Protein 9IVL (pdb70)

InterPro domains:
  IPR000871 Beta-lactamase, class-A [PR00118] (36-60)
  IPR000871 Beta-lactamase, class-A [PR00118] (67-84)
  IPR000871 Beta-lactamase, class-A [PR00118] (109-134)
  IPR000871 Beta-lactamase, class-A [PR00118] (146-170)
  IPR000871 Beta-lactamase, class-A [PR00118] (172-197)
  IPR000871 Beta-lactamase, class-A [PR00118] (208-223)
  IPR000871 Beta-lactamase, class-A [PR00118] (225-240)
  IPR000871 Beta-lactamase, class-A [PTHR35333] (29-293)
  IPR012338 Beta-lactamase/transpeptidase-like [G3DSA:3.40.710.10] (27-294)
  IPR012338 Beta-lactamase/transpeptidase-like [SSF56601] (35-290)
  IPR045155 Beta-lactamase class A, catalytic domain [PF13354] (33-292)
  IPR058198 Beta-lactamase SME-1 [NF012142] (1-294)
  IPR058220 Carbapenem-hydrolyzing beta-lactamase KPC-2/ Beta-lactamase SME-1-like [NF000538] (40-293)

Organism: Serratia marcescens (NCBI:txid615)

Foldseek 3Di:
DDALVVVLVVLCVVQQWDKWKWKAFVQVRFIDTDQQFPKFACFLQLLLLVLLVLLLCVVVVNFPQFDFDADLPDPFDPQQVPCVVCNVPGGGLNVLSLCCFQRVHQRSQQSCCVPPQVHQVSSVVVLVVLPQPFAGADHGHPVRLQRAPPDSHNIGGQNSVQVVCCCRAPDNSNPPCSNVVSLVSQQNRHPQCLAQVVLDPPPKGKGKGKRFSLFQLWIWMWMWIGDPPGGIMIMTMIIGHHGGNRHHDRNSRNSSSNSRVVNRD

Structure (mmCIF, N/CA/C/O backbone):
data_9IVL
#
_entry.id   9IVL
#
_cell.length_a   44.605
_cell.length_b   51.728
_cell.length_c   88.226
_cell.angle_alpha   90
_cell.angle_beta   90
_cell.angle_gamma   90
#
_symmetry.space_group_name_H-M   'P 21 21 21'
#
loop_
_entity.id
_entity.type
_entity.pdbx_description
1 polymer beta-lactamase
2 non-polymer GLYCEROL
3 non-polymer '(4R,5S)-3-(6,7-dihydro-5H-pyrazolo[1,2-a][1,2,4]triazol-4-ium-6-ylsulfanyl)-5-[(1S,2R)-1-formyl-2-hydroxypropyl]-4-meth yl-4,5-dihydro-1H-pyrrole-2-carboxylate'
4 non-polymer 'CHLORIDE ION'
5 water water
#
loop_
_atom_site.group_PDB
_atom_site.id
_atom_site.type_symbol
_atom_site.label_atom_id
_atom_site.label_alt_id
_atom_site.label_comp_id
_atom_site.label_asym_id
_at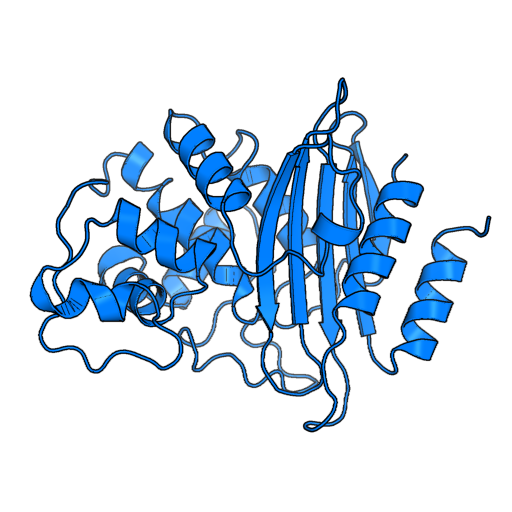om_site.label_entity_id
_atom_site.label_seq_id
_atom_site.pdbx_PDB_ins_code
_atom_site.Cartn_x
_atom_site.Cartn_y
_atom_site.Cartn_z
_atom_site.occupancy
_atom_site.B_iso_or_equiv
_atom_site.auth_seq_id
_atom_site.auth_comp_id
_atom_site.auth_asym_id
_atom_site.auth_atom_id
_atom_site.pdbx_PDB_model_num
ATOM 1 N N . SER A 1 5 ? 23.128 30.197 14.56 1 37.469 3 SER A N 1
ATOM 2 C CA . SER A 1 5 ? 23.848 28.899 14.673 1 35.435 3 SER A CA 1
ATOM 3 C C . SER A 1 5 ? 24.323 28.397 13.309 1 31.004 3 SER A C 1
ATOM 4 O O . SER A 1 5 ? 23.893 28.854 12.244 1 30.88 3 SER A O 1
ATOM 7 N N . ASP A 1 6 ? 25.229 27.424 13.3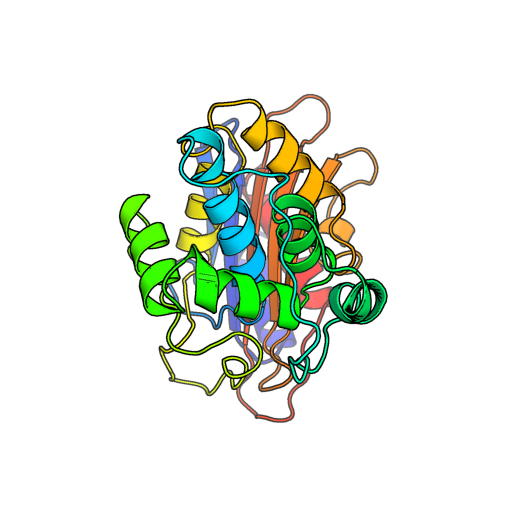75 1 25.628 4 ASP A N 1
ATOM 8 C CA . ASP A 1 6 ? 26.025 27.06 12.22 1 18.751 4 ASP A CA 1
ATOM 9 C C . ASP A 1 6 ? 25.182 26.363 11.161 1 16.539 4 ASP A C 1
ATOM 10 O O . ASP A 1 6 ? 24.175 25.721 11.445 1 17.826 4 ASP A O 1
ATOM 15 N N . ALA A 1 7 ? 25.65 26.448 9.921 1 14.146 5 ALA A N 1
ATOM 16 C CA . ALA A 1 7 ? 25.015 25.684 8.867 1 12.931 5 ALA A CA 1
ATOM 17 C C . ALA A 1 7 ? 25.045 24.205 9.248 1 11.38 5 ALA A C 1
ATOM 18 O O . ALA A 1 7 ? 25.991 23.726 9.891 1 12.183 5 ALA A O 1
ATOM 20 N N . ALA A 1 8 ? 24.048 23.468 8.732 1 9.477 6 ALA A N 1
ATOM 21 C CA . ALA A 1 8 ? 24.006 22.038 8.963 1 8.052 6 ALA A CA 1
ATOM 22 C C . ALA A 1 8 ? 25.295 21.362 8.488 1 7.745 6 ALA A C 1
ATOM 23 O O . ALA A 1 8 ? 25.743 20.39 9.126 1 8.387 6 ALA A O 1
ATOM 25 N N . ALA A 1 9 ? 25.878 21.828 7.359 1 7.813 7 ALA A N 1
ATOM 26 C CA . ALA A 1 9 ? 27.07 21.155 6.862 1 8.348 7 ALA A CA 1
ATOM 27 C C . ALA A 1 9 ? 28.166 21.165 7.931 1 8.478 7 ALA A C 1
ATOM 28 O O . ALA A 1 9 ? 28.894 20.18 8.082 1 9.731 7 ALA A O 1
ATOM 30 N N . LYS A 1 10 ? 28.302 22.289 8.654 1 8.674 8 LYS A N 1
ATOM 31 C CA . LYS A 1 10 ? 29.329 22.296 9.682 1 9.983 8 LYS A CA 1
ATOM 32 C C . LYS A 1 10 ? 28.938 21.446 10.894 1 9.13 8 LYS A C 1
ATOM 33 O O . LYS A 1 10 ? 29.776 20.709 11.431 1 11.079 8 LYS A O 1
ATOM 39 N N . GLN A 1 11 ? 27.671 21.55 11.334 1 8.23 9 GLN A N 1
ATOM 40 C CA . GLN A 1 11 ? 27.293 20.834 12.552 1 7.742 9 GLN A CA 1
ATOM 41 C C . GLN A 1 11 ? 27.356 19.314 12.334 1 7.02 9 GLN A C 1
ATOM 42 O O . GLN A 1 11 ? 27.8 18.579 13.211 1 8.076 9 GLN A O 1
ATOM 48 N N . ILE A 1 12 ? 26.941 18.837 11.135 1 6.8 10 ILE A N 1
ATOM 49 C CA . ILE A 1 12 ? 26.91 17.397 10.908 1 6.837 10 ILE A CA 1
ATOM 50 C C . ILE A 1 12 ? 28.332 16.838 10.812 1 7.164 10 ILE A C 1
ATOM 51 O O . ILE A 1 12 ? 28.606 15.742 11.292 1 7.565 10 ILE A O 1
ATOM 56 N N . LYS A 1 13 ? 29.249 17.638 10.257 1 8.517 11 LYS A N 1
ATOM 57 C CA . LYS A 1 13 ? 30.62 17.181 10.112 1 9.458 11 LYS A CA 1
ATOM 58 C C . LYS A 1 13 ? 31.271 17.071 11.48 1 9.361 11 LYS A C 1
ATOM 59 O O . LYS A 1 13 ? 31.929 16.07 11.777 1 9.271 11 LYS A O 1
ATOM 65 N N . LYS A 1 14 ? 31.099 18.099 12.32 1 9.114 12 LYS A N 1
ATOM 66 C CA . LYS A 1 14 ? 31.662 18.024 13.673 1 9.254 12 LYS A CA 1
ATOM 67 C C . LYS A 1 14 ? 31.055 16.881 14.484 1 8.087 12 LYS A C 1
ATOM 68 O O . LYS A 1 14 ? 31.741 16.215 15.263 1 8.226 12 LYS A O 1
ATOM 74 N N . LEU A 1 15 ? 29.761 16.63 14.296 1 7.388 13 LEU A N 1
ATOM 75 C CA . LEU A 1 15 ? 29.104 15.555 15.019 1 6.999 13 LEU A CA 1
ATOM 76 C C . LEU A 1 15 ? 29.738 14.232 14.613 1 6.92 13 LEU A C 1
ATOM 77 O O . LEU A 1 15 ? 29.982 13.351 15.42 1 6.663 13 LEU A O 1
ATOM 82 N N . GLU A 1 16 ? 29.94 14.082 13.307 1 6.798 14 GLU A N 1
ATOM 83 C CA . GLU A 1 16 ? 30.484 12.831 12.799 1 7.377 14 GLU A CA 1
ATOM 84 C C . GLU A 1 16 ? 31.906 12.595 13.308 1 7.861 14 GLU A C 1
ATOM 85 O O . GLU A 1 16 ? 32.261 11.464 13.662 1 8.257 14 GLU A O 1
ATOM 91 N N . GLU A 1 17 ? 32.702 13.679 13.424 1 8.729 15 GLU A N 1
ATOM 92 C CA . GLU A 1 17 ? 34.044 13.592 14.005 1 9.136 15 GLU A CA 1
ATOM 93 C C . GLU A 1 17 ? 33.979 13.124 15.458 1 8.557 15 GLU A C 1
ATOM 94 O O . GLU A 1 17 ? 34.76 12.259 15.857 1 9.901 15 GLU A O 1
ATOM 100 N N . ASP A 1 18 ? 33.071 13.718 16.236 1 7.843 16 ASP A N 1
ATOM 101 C CA . ASP A 1 18 ? 32.866 13.332 17.627 1 8.628 16 ASP A CA 1
ATOM 102 C C . ASP A 1 18 ? 32.476 11.853 17.731 1 8.398 16 ASP A C 1
ATOM 103 O O . ASP A 1 18 ? 32.906 11.13 18.647 1 8.722 16 ASP A O 1
ATOM 108 N N . PHE A 1 19 ? 31.566 11.416 16.855 1 8.963 17 PHE A N 1
ATOM 109 C CA . PHE A 1 19 ? 30.992 10.088 16.934 1 8.831 17 PHE A CA 1
ATOM 110 C C . PHE A 1 19 ? 32.045 9.031 16.567 1 8.958 17 PHE A C 1
ATOM 111 O O . PHE A 1 19 ? 31.917 7.894 16.976 1 9.546 17 PHE A O 1
ATOM 119 N N . ASP A 1 20 ? 33.083 9.388 15.795 1 8.926 18 ASP A N 1
ATOM 120 C CA . ASP A 1 20 ? 34.105 8.414 15.41 1 8.914 18 ASP A CA 1
ATOM 121 C C . ASP A 1 20 ? 33.482 7.277 14.583 1 8.083 18 ASP A C 1
ATOM 122 O O . ASP A 1 20 ? 33.498 6.097 14.939 1 8.828 18 ASP A O 1
ATOM 127 N N . GLY A 1 21 ? 32.846 7.677 13.495 1 7 19 GLY A N 1
ATOM 128 C CA . GLY A 1 21 ? 32.119 6.758 12.638 1 6.118 19 GLY A CA 1
ATOM 129 C C . GLY A 1 21 ? 31.551 7.53 11.469 1 5.962 19 GLY A C 1
ATOM 130 O O . GLY A 1 21 ? 32.068 8.598 11.114 1 7.012 19 GLY A O 1
ATOM 131 N N . ARG A 1 22 ? 30.481 6.985 10.908 1 5.151 20 ARG A N 1
ATOM 132 C CA . ARG A 1 22 ? 29.772 7.659 9.834 1 5.286 20 ARG A CA 1
ATOM 133 C C . ARG A 1 22 ? 28.313 7.867 10.199 1 5.031 20 ARG A C 1
ATOM 134 O O . ARG A 1 22 ? 27.703 6.987 10.799 1 4.992 20 ARG A O 1
ATOM 142 N N . ILE A 1 23 ? 27.779 9.026 9.817 1 5.069 21 ILE A N 1
ATOM 143 C CA . ILE A 1 23 ? 26.382 9.368 10.022 1 5.012 21 ILE A CA 1
ATOM 144 C C . ILE A 1 23 ? 25.771 9.637 8.639 1 4.701 21 ILE A C 1
ATOM 145 O O . ILE A 1 23 ? 26.313 10.422 7.848 1 5.024 21 ILE A O 1
ATOM 150 N N . GLY A 1 24 ? 24.646 8.978 8.35 1 4.562 22 GLY A N 1
ATOM 151 C CA . GLY A 1 24 ? 23.932 9.221 7.1 1 4.514 22 GLY A CA 1
ATOM 152 C C . GLY A 1 24 ? 22.554 9.765 7.412 1 4.398 22 GLY A C 1
ATOM 153 O O . GLY A 1 24 ? 21.873 9.27 8.309 1 4.795 22 GLY A O 1
ATOM 154 N N . VAL A 1 25 ? 22.167 10.804 6.675 1 4.504 23 VAL A N 1
ATOM 155 C CA . VAL A 1 25 ? 20.959 11.56 6.988 1 4.6 23 VAL A CA 1
ATOM 156 C C . VAL A 1 25 ? 20.196 11.834 5.697 1 4.663 23 VAL A C 1
ATOM 157 O O . VAL A 1 25 ? 20.808 12.267 4.712 1 4.856 23 VAL A O 1
ATOM 161 N N . PHE A 1 26 ? 18.87 11.675 5.747 1 4.432 24 PHE A N 1
ATOM 162 C CA . PHE A 1 26 ? 18.042 12.321 4.751 1 4.556 24 PHE A CA 1
ATOM 163 C C . PHE A 1 26 ? 16.749 12.764 5.408 1 4.645 24 PHE A C 1
ATOM 164 O O . PHE A 1 26 ? 16.161 12.022 6.198 1 5.215 24 PHE A O 1
ATOM 172 N N . ALA A 1 27 ? 16.332 14.008 5.175 1 4.435 25 ALA A N 1
ATOM 173 C CA . ALA A 1 27 ? 15.081 14.493 5.737 1 4.535 25 ALA A CA 1
ATOM 174 C C . ALA A 1 27 ? 14.327 15.25 4.652 1 4.614 25 ALA A C 1
ATOM 175 O O . ALA A 1 27 ? 14.964 15.894 3.8 1 5.117 25 ALA A O 1
ATOM 177 N N . ILE A 1 28 ? 13.001 15.215 4.756 1 4.432 26 ILE A N 1
ATOM 178 C CA . ILE A 1 28 ? 12.132 15.835 3.758 1 4.438 26 ILE A CA 1
ATOM 179 C C . ILE A 1 28 ? 11.085 16.653 4.488 1 4.467 26 ILE A C 1
ATOM 180 O O . ILE A 1 28 ? 10.46 16.175 5.435 1 4.441 26 ILE A O 1
ATOM 185 N N . ASP A 1 29 ? 10.964 17.952 4.131 1 4.783 27 ASP A N 1
ATOM 186 C CA . ASP A 1 29 ? 9.78 18.683 4.54 1 4.892 27 ASP A CA 1
ATOM 187 C C . ASP A 1 29 ? 8.724 18.445 3.458 1 5.082 27 ASP A C 1
ATOM 188 O O . ASP A 1 29 ? 8.866 19.01 2.365 1 4.944 27 ASP A O 1
ATOM 193 N N . THR A 1 30 ? 7.722 17.622 3.749 1 4.67 28 THR A N 1
ATOM 194 C CA . THR A 1 30 ? 6.76 17.301 2.689 1 4.806 28 THR A CA 1
ATOM 195 C C . THR A 1 30 ? 5.851 18.453 2.262 1 4.835 28 THR A C 1
ATOM 196 O O . THR A 1 30 ? 5.152 18.371 1.242 1 5.395 28 THR A O 1
ATOM 200 N N . GLY A 1 31 ? 5.893 19.558 2.992 1 4.929 29 GLY A N 1
ATOM 201 C CA . GLY A 1 31 ? 5.07 20.718 2.657 1 5.131 29 GLY A CA 1
ATOM 202 C C . GLY A 1 31 ? 5.72 21.572 1.568 1 5.11 29 GLY A C 1
ATOM 203 O O . GLY A 1 31 ? 5.048 22.278 0.821 1 5.537 29 GLY A O 1
ATOM 204 N N . SER A 1 32 ? 7.039 21.48 1.448 1 5.886 30 SER A N 1
ATOM 205 C CA . SER A 1 32 ? 7.774 22.247 0.44 1 6.407 30 SER A CA 1
ATOM 206 C C . SER A 1 32 ? 8.458 21.37 -0.59 1 6.429 30 SER A C 1
ATOM 207 O O . SER A 1 32 ? 8.756 21.82 -1.699 1 7.303 30 SER A O 1
ATOM 210 N N . GLY A 1 33 ? 8.762 20.126 -0.215 1 6.032 31 GLY A N 1
ATOM 211 C CA . GLY A 1 33 ? 9.69 19.301 -0.97 1 5.724 31 GLY A CA 1
ATOM 212 C C . GLY A 1 33 ? 11.165 19.59 -0.669 1 5.644 31 GLY A C 1
ATOM 213 O O . GLY A 1 33 ? 12.045 19.04 -1.337 1 6.267 31 GLY A O 1
ATOM 214 N N . ASN A 1 34 ? 11.472 20.478 0.276 1 5.837 32 ASN A N 1
ATOM 215 C CA . ASN A 1 34 ? 12.869 20.702 0.608 1 5.689 32 ASN A CA 1
ATOM 216 C C . ASN A 1 34 ? 13.451 19.43 1.23 1 5.464 32 ASN A C 1
ATOM 217 O O . ASN A 1 34 ? 12.75 18.747 2.003 1 5.284 32 ASN A O 1
ATOM 222 N N . THR A 1 35 ? 14.719 19.185 0.941 1 5.232 33 THR A N 1
ATOM 223 C CA . THR A 1 35 ? 15.385 17.982 1.474 1 4.99 33 THR A CA 1
ATOM 224 C C . THR A 1 35 ? 16.756 18.349 2.03 1 5.085 33 THR A C 1
ATOM 225 O O . THR A 1 35 ? 17.41 19.267 1.532 1 5.319 33 THR A O 1
ATOM 229 N N . PHE A 1 36 ? 17.211 17.595 3.05 1 4.787 34 PHE A N 1
ATOM 230 C CA . PHE A 1 36 ? 18.566 17.731 3.563 1 4.698 34 PHE A CA 1
ATOM 231 C C . PHE A 1 36 ? 19.187 16.341 3.586 1 5.038 34 PHE A C 1
ATOM 232 O O . PHE A 1 36 ? 18.562 15.387 4.075 1 4.959 34 PHE A O 1
ATOM 240 N N . GLY A 1 37 ? 20.423 16.257 3.11 1 4.943 35 GLY A N 1
ATOM 241 C CA . GLY A 1 37 ? 21.078 14.958 3.122 1 5.511 35 GLY A CA 1
ATOM 242 C C . GLY A 1 37 ? 22.546 15.116 3.479 1 5.277 35 GLY A C 1
ATOM 243 O O . GLY A 1 37 ? 23.192 16.127 3.204 1 6.054 35 GLY A O 1
ATOM 244 N N . TYR A 1 38 ? 23.084 14.06 4.081 1 4.908 36 TYR A N 1
ATOM 245 C CA . TYR A 1 38 ? 24.507 13.952 4.306 1 4.798 36 TYR A CA 1
ATOM 246 C C . TYR A 1 38 ? 24.802 12.456 4.214 1 4.899 36 TYR A C 1
ATOM 247 O O . TYR A 1 38 ? 24.121 11.679 4.897 1 4.856 36 TYR A O 1
ATOM 256 N N . ARG A 1 39 ? 25.744 12.055 3.332 1 4.798 37 ARG A N 1
ATOM 257 C CA . ARG A 1 39 ? 25.932 10.619 3.038 1 4.762 37 ARG A CA 1
ATOM 258 C C . ARG A 1 39 ? 24.591 9.995 2.674 1 4.851 37 ARG A C 1
ATOM 259 O O . ARG A 1 39 ? 24.343 8.811 2.949 1 5.032 37 ARG A O 1
ATOM 267 N N . SER A 1 40 ? 23.716 10.742 1.986 1 4.916 38 SER A N 1
ATOM 268 C CA . SER A 1 40 ? 22.342 10.299 1.827 1 4.765 38 SER A CA 1
ATOM 269 C C . SER A 1 40 ? 22.184 9.152 0.832 1 4.696 38 SER A C 1
ATOM 270 O O . SER A 1 40 ? 21.188 8.44 0.927 1 4.695 38 SER A O 1
ATOM 273 N N . ASP A 1 41 ? 23.2 8.944 -0.013 1 4.879 39 ASP A N 1
ATOM 274 C CA . ASP A 1 41 ? 23.164 7.839 -0.972 1 4.85 39 ASP A CA 1
ATOM 275 C C . ASP A 1 41 ? 24.141 6.744 -0.578 1 4.755 39 ASP A C 1
ATOM 276 O O . ASP A 1 41 ? 24.353 5.817 -1.367 1 4.967 39 ASP A O 1
ATOM 281 N N . GLU A 1 42 ? 24.75 6.85 0.589 1 4.764 40 GLU A N 1
ATOM 282 C CA . GLU A 1 42 ? 25.697 5.844 1.047 1 5.106 40 GLU A CA 1
ATOM 283 C C . GLU A 1 42 ? 24.97 4.685 1.727 1 5.005 40 GLU A C 1
ATOM 284 O O . GLU A 1 42 ? 23.978 4.862 2.417 1 4.995 40 GLU A O 1
ATOM 290 N N . ARG A 1 43 ? 25.452 3.469 1.433 1 5.152 41 ARG A N 1
ATOM 291 C CA . ARG A 1 43 ? 24.853 2.319 2.101 1 5.458 41 ARG A CA 1
ATOM 292 C C . ARG A 1 43 ? 25.151 2.31 3.6 1 5.005 41 ARG A C 1
ATOM 293 O O . ARG A 1 43 ? 26.281 2.527 4.018 1 4.982 41 ARG A O 1
ATOM 301 N N . PHE A 1 44 ? 24.106 1.999 4.359 1 4.932 42 PHE A N 1
ATOM 302 C CA . PHE A 1 44 ? 24.241 1.749 5.798 1 4.724 42 PHE A CA 1
ATOM 303 C C . PHE A 1 44 ? 23.444 0.5 6.118 1 4.726 42 PHE A C 1
ATOM 304 O O . PHE A 1 44 ? 22.421 0.223 5.507 1 4.959 42 PHE A O 1
ATOM 312 N N . PRO A 1 45 ? 23.881 -0.285 7.125 1 4.653 43 PRO A N 1
ATOM 313 C CA . PRO A 1 45 ? 23.118 -1.457 7.562 1 4.664 43 PRO A CA 1
ATOM 314 C C . PRO A 1 45 ? 21.741 -1.067 8.063 1 4.699 43 PRO A C 1
ATOM 315 O O . PRO A 1 45 ? 21.595 -0.125 8.855 1 4.969 43 PRO A O 1
ATOM 319 N N . LEU A 1 46 ? 20.735 -1.825 7.648 1 4.655 44 LEU A N 1
ATOM 320 C CA . LEU A 1 46 ? 19.353 -1.651 8.057 1 4.808 44 LEU A CA 1
ATOM 321 C C . LEU A 1 46 ? 19.177 -2.006 9.529 1 4.762 44 LEU A C 1
ATOM 322 O O . LEU A 1 46 ? 18.325 -1.446 10.215 1 4.645 44 LEU A O 1
ATOM 327 N N . CYS A 1 47 ? 19.86 -3.071 9.981 1 4.823 45 CYS A N 1
ATOM 328 C CA . CYS A 1 47 ? 19.556 -3.704 11.274 1 5.217 45 CYS A CA 1
ATOM 329 C C . CYS A 1 47 ? 18.066 -4.009 11.32 1 5.417 45 CYS A C 1
ATOM 330 O O . CYS A 1 47 ? 17.453 -4.308 10.291 1 5.57 45 CYS A O 1
ATOM 333 N N . SER A 1 48 ? 17.423 -3.828 12.478 1 4.959 46 SER A N 1
ATOM 334 C CA . SER A 1 48 ? 16.017 -4.179 12.574 1 5.19 46 SER A CA 1
ATOM 335 C C . SER A 1 48 ? 15.078 -3.199 11.881 1 5.049 46 SER A C 1
ATOM 336 O O . SER A 1 48 ? 13.873 -3.385 11.895 1 5.333 46 SER A O 1
ATOM 339 N N . SER A 1 49 ? 15.603 -2.088 11.339 1 4.961 47 SER A N 1
ATOM 340 C CA . SER A 1 49 ? 14.699 -1.043 10.863 1 4.813 47 SER A CA 1
ATOM 341 C C . SER A 1 49 ? 13.865 -1.493 9.658 1 4.664 47 SER A C 1
ATOM 342 O O . SER A 1 49 ? 12.782 -0.948 9.44 1 4.569 47 SER A O 1
ATOM 345 N N . PHE A 1 50 ? 14.297 -2.555 8.947 1 4.68 48 PHE A N 1
ATOM 346 C CA . PHE A 1 50 ? 13.477 -3.055 7.846 1 4.737 48 PHE A CA 1
ATOM 347 C C . PHE A 1 50 ? 12.12 -3.563 8.318 1 4.691 48 PHE A C 1
ATOM 348 O O . PHE A 1 50 ? 11.198 -3.633 7.518 1 4.807 48 PHE A O 1
ATOM 356 N N . LYS A 1 51 ? 11.956 -3.834 9.616 1 4.71 49 LYS A N 1
ATOM 357 C CA . LYS A 1 51 ? 10.716 -4.429 10.072 1 4.802 49 LYS A CA 1
ATOM 358 C C . LYS A 1 51 ? 9.569 -3.459 9.89 1 4.897 49 LYS A C 1
ATOM 359 O O . LYS A 1 51 ? 8.423 -3.862 9.74 1 4.984 49 LYS A O 1
ATOM 365 N N . GLY A 1 52 ? 9.855 -2.153 9.943 1 4.917 50 GLY A N 1
ATOM 366 C CA . GLY A 1 52 ? 8.769 -1.216 9.725 1 4.886 50 GLY A CA 1
ATOM 367 C C . GLY A 1 52 ? 8.251 -1.29 8.281 1 4.774 50 GLY A C 1
ATOM 368 O O . GLY A 1 52 ? 7.064 -1.039 8.045 1 5.166 50 GLY A O 1
ATOM 369 N N . PHE A 1 53 ? 9.114 -1.682 7.329 1 4.688 51 PHE A N 1
ATOM 370 C CA . PHE A 1 53 ? 8.665 -1.862 5.946 1 4.573 51 PHE A CA 1
ATOM 371 C C . PHE A 1 53 ? 7.994 -3.213 5.735 1 4.566 51 PHE A C 1
ATOM 372 O O . PHE A 1 53 ? 7.017 -3.301 5.006 1 4.786 51 PHE A O 1
ATOM 380 N N . LEU A 1 54 ? 8.443 -4.238 6.504 1 4.639 52 LEU A N 1
ATOM 381 C CA . LEU A 1 54 ? 7.742 -5.516 6.47 1 4.571 52 LEU A CA 1
ATOM 382 C C . LEU A 1 54 ? 6.298 -5.348 6.95 1 4.632 52 LEU A C 1
ATOM 383 O O . LEU A 1 54 ? 5.362 -5.888 6.364 1 4.845 52 LEU A O 1
ATOM 388 N N . ALA A 1 55 ? 6.079 -4.551 8.022 1 4.686 53 ALA A N 1
ATOM 389 C CA . ALA A 1 55 ? 4.738 -4.299 8.516 1 4.715 53 ALA A CA 1
ATOM 390 C C . ALA A 1 55 ? 3.867 -3.624 7.457 1 4.659 53 ALA A C 1
ATOM 391 O O . ALA A 1 55 ? 2.709 -3.999 7.277 1 4.55 53 ALA A O 1
ATOM 393 N N . ALA A 1 56 ? 4.452 -2.615 6.771 1 4.803 54 ALA A N 1
ATOM 394 C CA . ALA A 1 56 ? 3.726 -1.928 5.699 1 4.723 54 ALA A CA 1
ATOM 395 C C . ALA A 1 56 ? 3.397 -2.905 4.56 1 4.703 54 ALA A C 1
ATOM 396 O O . ALA A 1 56 ? 2.303 -2.82 3.999 1 4.88 54 ALA A O 1
ATOM 398 N N . ALA A 1 57 ? 4.31 -3.842 4.25 1 4.662 55 ALA A N 1
ATOM 399 C CA . ALA A 1 57 ? 4.048 -4.786 3.166 1 4.596 55 ALA A CA 1
ATOM 400 C C . ALA A 1 57 ? 2.858 -5.692 3.508 1 4.579 55 ALA A C 1
ATOM 401 O O . ALA A 1 57 ? 2.017 -6.01 2.668 1 4.73 55 ALA A O 1
ATOM 403 N N . VAL A 1 58 ? 2.793 -6.115 4.782 1 4.554 56 VAL A N 1
ATOM 404 C CA . VAL A 1 58 ? 1.635 -6.887 5.218 1 4.445 56 VAL A CA 1
ATOM 405 C C . VAL A 1 58 ? 0.349 -6.097 4.977 1 4.459 56 VAL A C 1
ATOM 406 O O . VAL A 1 58 ? -0.647 -6.612 4.489 1 4.677 56 VAL A O 1
ATOM 410 N N . LEU A 1 59 ? 0.368 -4.789 5.295 1 4.662 57 LEU A N 1
ATOM 411 C CA . LEU A 1 59 ? -0.829 -3.975 5.114 1 4.864 57 LEU A CA 1
ATOM 412 C C . LEU A 1 59 ? -1.172 -3.74 3.643 1 4.989 57 LEU A C 1
ATOM 413 O O . LEU A 1 59 ? -2.354 -3.665 3.318 1 5.502 57 LEU A O 1
ATOM 418 N N . GLU A 1 60 ? -0.145 -3.653 2.79 1 5.116 58 GLU A N 1
ATOM 419 C CA A GLU A 1 60 ? -0.396 -3.575 1.353 0.5 5.194 58 GLU A CA 1
ATOM 420 C CA B GLU A 1 60 ? -0.454 -3.551 1.372 0.5 5.28 58 GLU A CA 1
ATOM 421 C C . GLU A 1 60 ? -1.142 -4.826 0.889 1 5.183 58 GLU A C 1
ATOM 422 O O . GLU A 1 60 ? -2.071 -4.765 0.094 1 5.567 58 GLU A O 1
ATOM 433 N N . ARG A 1 61 ? -0.683 -5.977 1.377 1 5.164 59 ARG A N 1
ATOM 434 C CA . ARG A 1 61 ? -1.353 -7.2 0.99 1 5.25 59 ARG A CA 1
ATOM 435 C C . ARG A 1 61 ? -2.78 -7.236 1.536 1 5.105 59 ARG A C 1
ATOM 436 O O . ARG A 1 61 ? -3.693 -7.673 0.817 1 5.554 59 ARG A O 1
ATOM 444 N N . VAL A 1 62 ? -2.983 -6.766 2.788 1 5.197 60 VAL A N 1
ATOM 445 C CA . VAL A 1 62 ? -4.347 -6.72 3.284 1 5.131 60 VAL A CA 1
ATOM 446 C C . VAL A 1 62 ? -5.225 -5.824 2.405 1 5.16 60 VAL A C 1
ATOM 447 O O . VAL A 1 62 ? -6.356 -6.202 2.069 1 5.061 60 VAL A O 1
ATOM 451 N N . GLN A 1 63 ? -4.752 -4.624 2.042 1 5.39 61 GLN A N 1
ATOM 452 C CA . GLN A 1 63 ? -5.571 -3.744 1.207 1 5.815 61 GLN A CA 1
ATOM 453 C C . GLN A 1 63 ? -5.963 -4.415 -0.118 1 5.89 61 GLN A C 1
ATOM 454 O O . GLN A 1 63 ? -7.066 -4.207 -0.623 1 6.315 61 GLN A O 1
ATOM 460 N N . GLN A 1 64 ? -5.038 -5.192 -0.687 1 5.83 62 GLN A N 1
ATOM 461 C CA . GLN A 1 64 ? -5.268 -5.909 -1.938 1 6.456 62 GLN A CA 1
ATOM 462 C C . GLN A 1 64 ? -6.086 -7.181 -1.773 1 6.06 62 GLN A C 1
ATOM 463 O O . GLN A 1 64 ? -6.266 -7.927 -2.759 1 6.551 62 GLN A O 1
ATOM 469 N N . LYS A 1 65 ? -6.489 -7.493 -0.531 1 5.668 63 LYS A N 1
ATOM 470 C CA . LYS A 1 65 ? -7.277 -8.679 -0.238 1 5.454 63 LYS A CA 1
ATOM 471 C C . LYS A 1 65 ? -6.445 -9.939 -0.474 1 5.476 63 LYS A C 1
ATOM 472 O O . LYS A 1 65 ? -6.977 -11.022 -0.791 1 5.373 63 LYS A O 1
ATOM 478 N N . LYS A 1 66 ? -5.139 -9.803 -0.317 1 5.349 64 LYS A N 1
ATOM 479 C CA . LYS A 1 66 ? -4.204 -10.922 -0.472 1 5.549 64 LYS A CA 1
ATOM 480 C C . LYS A 1 66 ? -3.865 -11.624 0.838 1 5.864 64 LYS A C 1
ATOM 481 O O . LYS A 1 66 ? -3.436 -12.764 0.818 1 6.593 64 LYS A O 1
ATOM 487 N N . LEU A 1 67 ? -4.152 -10.972 1.963 1 5.534 65 LEU A N 1
ATOM 488 C CA . LEU A 1 67 ? -4.026 -11.5 3.303 1 5.554 65 LEU A CA 1
ATOM 489 C C . LEU A 1 67 ? -5.211 -10.945 4.074 1 5.466 65 LEU A C 1
ATOM 490 O O . LEU A 1 67 ? -5.754 -9.881 3.749 1 5.526 65 LEU A O 1
ATOM 495 N N . ASP A 1 68 ? -5.578 -11.653 5.165 1 6.214 66 ASP A N 1
ATOM 496 C CA . ASP A 1 68 ? -6.636 -11.265 6.078 1 6.742 66 ASP A CA 1
ATOM 497 C C . ASP A 1 68 ? -5.964 -10.688 7.323 1 6.589 66 ASP A C 1
ATOM 498 O O . ASP A 1 68 ? -5.189 -11.389 7.963 1 7.466 66 ASP A O 1
ATOM 503 N N . ILE A 1 69 ? -6.258 -9.43 7.694 1 6.332 67 ILE A N 1
ATOM 504 C CA . ILE A 1 69 ? -5.659 -8.835 8.883 1 7.092 67 ILE A CA 1
ATOM 505 C C . ILE A 1 69 ? -5.94 -9.662 10.138 1 6.602 67 ILE A C 1
ATOM 506 O O . ILE A 1 69 ? -5.136 -9.645 11.081 1 6.639 67 ILE A O 1
ATOM 511 N N . ASN A 1 70 ? -7.044 -10.419 10.133 1 6.609 68 ASN A N 1
ATOM 512 C CA . ASN A 1 70 ? -7.432 -11.17 11.322 1 6.891 68 ASN A CA 1
ATOM 513 C C . ASN A 1 70 ? -7.107 -12.661 11.219 1 6.535 68 ASN A C 1
ATOM 514 O O . ASN A 1 70 ? -7.467 -13.39 12.148 1 7.722 68 ASN A O 1
ATOM 519 N N . GLN A 1 71 ? -6.461 -13.117 10.119 1 6.838 69 GLN A N 1
ATOM 520 C CA . GLN A 1 71 ? -6.186 -14.545 10.1 1 6.987 69 GLN A CA 1
ATOM 521 C C . GLN A 1 71 ? -5.277 -14.911 11.275 1 7.207 69 GLN A C 1
ATOM 522 O O . GLN A 1 71 ? -4.323 -14.204 11.594 1 6.826 69 GLN A O 1
ATOM 528 N N . LYS A 1 72 ? -5.563 -16.085 11.863 1 7.465 70 LYS A N 1
ATOM 529 C CA . LYS A 1 72 ? -4.795 -16.531 13.007 1 7.962 70 LYS A CA 1
ATOM 530 C C . LYS A 1 72 ? -3.493 -17.176 12.548 1 7.752 70 LYS A C 1
ATOM 531 O O . LYS A 1 72 ? -3.47 -17.975 11.614 1 9.325 70 LYS A O 1
ATOM 537 N N . VAL A 1 73 ? -2.392 -16.791 13.191 1 7.517 71 VAL A N 1
ATOM 538 C CA . VAL A 1 73 ? -1.066 -17.3 12.882 1 7.308 71 VAL A CA 1
ATOM 539 C C . VAL A 1 73 ? -0.569 -18.047 14.112 1 8.189 71 VAL A C 1
ATOM 540 O O . VAL A 1 73 ? -0.299 -17.415 15.14 1 8.321 71 VAL A O 1
ATOM 544 N N . LYS A 1 74 ? -0.457 -19.388 13.978 1 8.496 72 LYS A N 1
ATOM 545 C CA . LYS A 1 74 ? -0.076 -20.233 15.109 1 9.412 72 LYS A CA 1
ATOM 546 C C . LYS A 1 74 ? 1.35 -20.732 14.902 1 8.807 72 LYS A C 1
ATOM 547 O O . LYS A 1 74 ? 1.767 -20.905 13.748 1 10.14 72 LYS A O 1
ATOM 553 N N . TYR A 1 75 ? 2.104 -20.875 16.009 1 8.766 73 TYR A N 1
ATOM 554 C CA . TYR A 1 75 ? 3.532 -21.172 15.936 1 8.285 73 TYR A CA 1
ATOM 555 C C . TYR A 1 75 ? 3.953 -21.918 17.19 1 8.588 73 TYR A C 1
ATOM 556 O O . TYR A 1 75 ? 5.044 -21.715 17.696 1 8.699 73 TYR A O 1
ATOM 565 N N . GLU A 1 76 ? 3.092 -22.842 17.615 1 10.496 74 GLU A N 1
ATOM 566 C CA . GLU A 1 76 ? 3.239 -23.477 18.925 1 12.754 74 GLU A CA 1
ATOM 567 C C . GLU A 1 76 ? 4.523 -24.298 18.98 1 12.9 74 GLU A C 1
ATOM 568 O O . GLU A 1 76 ? 5.024 -24.556 20.065 1 15.261 74 GLU A O 1
ATOM 574 N N . SER A 1 77 ? 5.034 -24.741 17.829 1 11.964 75 SER A N 1
ATOM 575 C CA . SER A 1 77 ? 6.219 -25.591 17.778 1 12.847 75 SER A CA 1
ATOM 576 C C . SER A 1 77 ? 7.504 -24.81 17.479 1 13.061 75 SER A C 1
ATOM 577 O O . SER A 1 77 ? 8.584 -25.415 17.466 1 14.192 75 SER A O 1
ATOM 580 N N . ARG A 1 78 ? 7.429 -23.478 17.334 1 11.734 76 ARG A N 1
ATOM 581 C CA . ARG A 1 78 ? 8.591 -22.732 16.871 1 11.861 76 ARG A CA 1
ATOM 582 C C . ARG A 1 78 ? 9.578 -22.495 18.016 1 11.686 76 ARG A C 1
ATOM 583 O O . ARG A 1 78 ? 9.168 -22.181 19.126 1 14.409 76 ARG A O 1
ATOM 591 N N . ASP A 1 79 ? 10.882 -22.579 17.727 1 11.566 77 ASP A N 1
ATOM 592 C CA . ASP A 1 79 ? 11.887 -22.087 18.658 1 13.048 77 ASP A CA 1
ATOM 593 C C . ASP A 1 79 ? 12.056 -20.59 18.414 1 11.284 77 ASP A C 1
ATOM 594 O O . ASP A 1 79 ? 12.789 -20.173 17.531 1 13.306 77 ASP A O 1
ATOM 599 N N . LEU A 1 80 ? 11.397 -19.781 19.223 1 8.314 78 LEU A N 1
ATOM 600 C CA . LEU A 1 80 ? 11.328 -18.339 18.991 1 7.936 78 LEU A CA 1
ATOM 601 C C . LEU A 1 80 ? 12.7 -17.702 19.114 1 7.307 78 LEU A C 1
ATOM 602 O O . LEU A 1 80 ? 13.427 -17.911 20.096 1 8.354 78 LEU A O 1
ATOM 607 N N . GLU A 1 81 ? 12.919 -16.76 18.198 1 6.795 79 GLU A N 1
ATOM 608 C CA . GLU A 1 81 ? 14.165 -16.028 18.121 1 6.5 79 GLU A CA 1
ATOM 609 C C . GLU A 1 81 ? 14.351 -15.15 19.371 1 6.225 79 GLU A C 1
ATOM 610 O O . GLU A 1 81 ? 13.39 -14.625 19.955 1 6.587 79 GLU A O 1
ATOM 616 N N . TYR A 1 82 ? 15.619 -14.926 19.716 1 5.859 80 TYR A N 1
ATOM 617 C CA . TYR A 1 82 ? 15.983 -13.883 20.673 1 5.928 80 TYR A CA 1
ATOM 618 C C . TYR A 1 82 ? 15.292 -12.582 20.272 1 5.792 80 TYR A C 1
ATOM 619 O O . TYR A 1 82 ? 15.202 -12.248 19.097 1 6.227 80 TYR A O 1
ATOM 628 N N . HIS A 1 83 ? 14.839 -11.831 21.273 1 5.471 81 HIS A N 1
ATOM 629 C CA . HIS A 1 83 ? 14.131 -10.554 21.149 1 5.517 81 HIS A CA 1
ATOM 630 C C . HIS A 1 83 ? 12.819 -10.743 20.4 1 5.68 81 HIS A C 1
ATOM 631 O O . H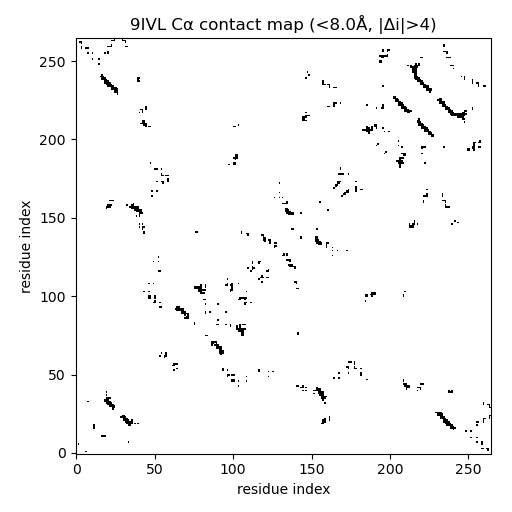IS A 1 83 ? 12.617 -10.224 19.281 1 5.703 81 HIS A O 1
ATOM 638 N N . SER A 1 84 ? 11.915 -11.495 21.01 1 5.789 82 SER A N 1
ATOM 639 C CA . SER A 1 84 ? 10.57 -11.756 20.532 1 6.099 82 SER A CA 1
ATOM 640 C C . SER A 1 84 ? 9.659 -11.466 21.721 1 6.438 82 SER A C 1
ATOM 641 O O . SER A 1 84 ? 8.978 -12.358 22.188 1 6.936 82 SER A O 1
ATOM 644 N N . PRO A 1 85 ? 9.575 -10.207 22.196 1 6.735 83 PRO A N 1
ATOM 645 C CA . PRO A 1 85 ? 8.826 -9.937 23.43 1 7.027 83 PRO A CA 1
ATOM 646 C C . PRO A 1 85 ? 7.324 -10.202 23.346 1 7.094 83 PRO A C 1
ATOM 647 O O . PRO A 1 85 ? 6.716 -10.577 24.35 1 9.584 83 PRO A O 1
ATOM 651 N N . ILE A 1 86 ? 6.726 -10 22.179 1 6.173 84 ILE A N 1
ATOM 652 C CA . ILE A 1 86 ? 5.294 -10.156 22.087 1 6.049 84 ILE A CA 1
ATOM 653 C C . ILE A 1 86 ? 4.941 -11.558 21.624 1 5.94 84 ILE A C 1
ATOM 654 O O . ILE A 1 86 ? 4.074 -12.172 22.246 1 6.234 84 ILE A O 1
ATOM 659 N N . THR A 1 87 ? 5.642 -12.095 20.617 1 5.858 85 THR A N 1
ATOM 660 C CA . THR A 1 87 ? 5.285 -13.437 20.195 1 5.979 85 THR A CA 1
ATOM 661 C C . THR A 1 87 ? 5.528 -14.427 21.334 1 6.039 85 THR A C 1
ATOM 662 O O . THR A 1 87 ? 4.818 -15.454 21.396 1 6.047 85 THR A O 1
ATOM 666 N N . THR A 1 88 ? 6.511 -14.15 22.208 1 6.674 86 THR A N 1
ATOM 667 C CA . THR A 1 88 ? 6.723 -15.035 23.367 1 7.541 86 THR A CA 1
ATOM 668 C C . THR A 1 88 ? 5.448 -15.125 24.217 1 7.543 86 THR A C 1
ATOM 669 O O . THR A 1 88 ? 5.066 -16.2 24.702 1 7.516 86 THR A O 1
ATOM 673 N N . LYS A 1 89 ? 4.801 -13.977 24.434 1 7.727 87 LYS A N 1
ATOM 674 C CA . LYS A 1 89 ? 3.624 -13.913 25.294 1 8.444 87 LYS A CA 1
ATOM 675 C C . LYS A 1 89 ? 2.45 -14.718 24.735 1 8.808 87 LYS A C 1
ATOM 676 O O . LYS A 1 89 ? 1.626 -15.219 25.505 1 9.591 87 LYS A O 1
ATOM 682 N N . TYR A 1 90 ? 2.376 -14.861 23.399 1 8.866 88 TYR A N 1
ATOM 683 C CA . TYR A 1 90 ? 1.217 -15.452 22.746 1 9.291 88 TYR A CA 1
ATOM 684 C C . TY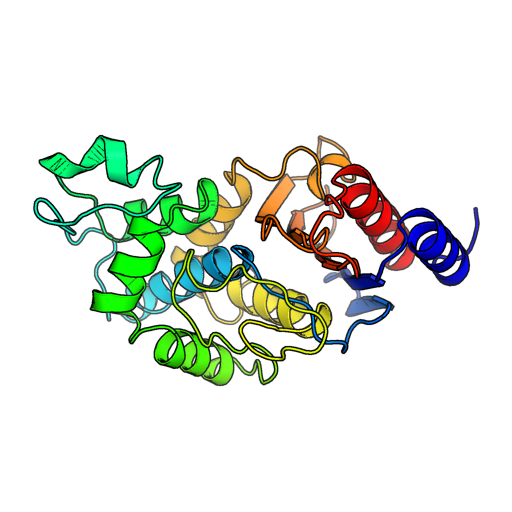R A 1 90 ? 1.512 -16.816 22.154 1 9.503 88 TYR A C 1
ATOM 685 O O . TYR A 1 90 ? 0.716 -17.345 21.384 1 11.047 88 TYR A O 1
ATOM 694 N N . LYS A 1 91 ? 2.635 -17.423 22.533 1 10.098 89 LYS A N 1
ATOM 695 C CA . LYS A 1 91 ? 3.014 -18.659 21.873 1 12.292 89 LYS A CA 1
ATOM 696 C C . LYS A 1 91 ? 1.937 -19.746 21.979 1 14.042 89 LYS A C 1
ATOM 697 O O . LYS A 1 91 ? 1.753 -20.532 21.048 1 15.819 89 LYS A O 1
ATOM 703 N N . GLY A 1 92 ? 1.177 -19.777 23.078 1 14.878 90 GLY A N 1
ATOM 704 C CA . GLY A 1 92 ? 0.161 -20.822 23.152 1 15.04 90 GLY A CA 1
ATOM 705 C C . GLY A 1 92 ? -1.077 -20.594 22.283 1 12.836 90 GLY A C 1
ATOM 706 O O . GLY A 1 92 ? -1.786 -21.548 21.952 1 12.868 90 GLY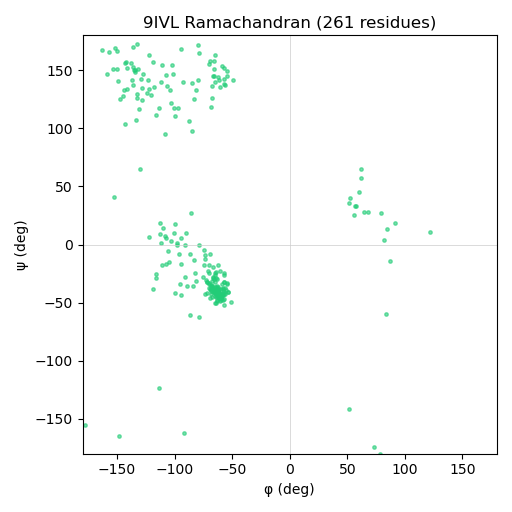 A O 1
ATOM 707 N N . SER A 1 93 ? -1.399 -19.323 22.013 1 13.805 91 SER A N 1
ATOM 708 C CA . SER A 1 93 ? -2.671 -18.978 21.382 1 13.128 91 SER A CA 1
ATOM 709 C C . SER A 1 93 ? -2.517 -18.538 19.935 1 12.138 91 SER A C 1
ATOM 710 O O . SER A 1 93 ? -3.513 -18.464 19.211 1 14.506 91 SER A O 1
ATOM 713 N N . GLY A 1 94 ? -1.297 -18.188 19.545 1 10.532 92 GLY A N 1
ATOM 714 C CA . GLY A 1 94 ? -1.111 -17.547 18.256 1 9.336 92 GLY A CA 1
ATOM 715 C C . GLY A 1 94 ? -1.491 -16.073 18.346 1 8.464 92 GLY A C 1
ATOM 716 O O . GLY A 1 94 ? -1.928 -15.573 19.387 1 8.538 92 GLY A O 1
ATOM 717 N N . MET A 1 95 ? -1.358 -15.388 17.207 1 7.396 93 MET A N 1
ATOM 718 C CA . MET A 1 95 ? -1.72 -13.988 17.087 1 6.71 93 MET A CA 1
ATOM 719 C C . MET A 1 95 ? -2.437 -13.805 15.759 1 6.14 93 MET A C 1
ATOM 720 O O . MET A 1 95 ? -2.138 -14.539 14.791 1 6.617 93 MET A O 1
ATOM 725 N N . THR A 1 96 ? -3.27 -12.758 15.651 1 5.855 94 THR A N 1
ATOM 726 C CA . THR A 1 96 ? -3.683 -12.398 14.291 1 6.228 94 THR A CA 1
ATOM 727 C C . THR A 1 96 ? -2.488 -11.891 13.482 1 5.641 94 THR A C 1
ATOM 728 O O . THR A 1 96 ? -1.521 -11.394 14.034 1 6.268 94 THR A O 1
ATOM 732 N N . LEU A 1 97 ? -2.62 -11.968 12.153 1 5.748 95 LEU A N 1
ATOM 733 C CA . LEU A 1 97 ? -1.579 -11.448 11.286 1 5.329 95 LEU A CA 1
ATOM 734 C C . LEU A 1 97 ? -1.31 -9.963 11.583 1 5.24 95 LEU A C 1
ATOM 735 O O . LEU A 1 97 ? -0.171 -9.543 11.659 1 5.545 95 LEU A O 1
ATOM 740 N N . GLY A 1 98 ? -2.376 -9.165 11.703 1 5.286 96 GLY A N 1
ATOM 741 C CA . GLY A 1 98 ? -2.192 -7.735 11.937 1 5.523 96 GLY A CA 1
ATOM 742 C C . GLY A 1 98 ? -1.438 -7.475 13.246 1 5.252 96 GLY A C 1
ATOM 743 O O . GLY A 1 98 ? -0.54 -6.635 13.308 1 5.472 96 GLY A O 1
ATOM 744 N N . ASP A 1 99 ? -1.82 -8.199 14.316 1 5.227 97 ASP A N 1
ATOM 745 C CA . ASP A 1 99 ? -1.2 -7.972 15.625 1 5.06 97 ASP A CA 1
ATOM 746 C C . ASP A 1 99 ? 0.25 -8.444 15.569 1 4.853 97 ASP A C 1
ATOM 747 O O . ASP A 1 99 ? 1.114 -7.822 16.177 1 4.791 97 ASP A O 1
ATOM 752 N N . MET A 1 100 ? 0.521 -9.549 14.826 1 4.909 98 MET A N 1
ATOM 753 C CA . MET A 1 100 ? 1.888 -9.986 14.699 1 4.928 98 MET A CA 1
ATOM 754 C C . MET A 1 100 ? 2.737 -8.953 13.945 1 4.902 98 MET A C 1
ATOM 755 O O . MET A 1 100 ? 3.862 -8.636 14.339 1 4.945 98 MET A O 1
ATOM 760 N N . ALA A 1 101 ? 2.161 -8.357 12.887 1 4.937 99 ALA A N 1
ATOM 761 C CA . ALA A 1 101 ? 2.925 -7.369 12.124 1 5.002 99 ALA A CA 1
ATOM 762 C C . ALA A 1 101 ? 3.147 -6.102 12.932 1 4.913 99 ALA A C 1
ATOM 763 O O . ALA A 1 101 ? 4.209 -5.532 12.895 1 4.915 99 ALA A O 1
ATOM 765 N N . SER A 1 102 ? 2.129 -5.713 13.688 1 4.951 100 SER A N 1
ATOM 766 C CA . SER A 1 102 ? 2.29 -4.59 14.608 1 5.1 100 SER A CA 1
ATOM 767 C C . SER A 1 102 ? 3.455 -4.824 15.571 1 4.859 100 SER A C 1
ATOM 768 O O . SER A 1 102 ? 4.211 -3.909 15.875 1 5.156 100 SER A O 1
ATOM 771 N N . ALA A 1 103 ? 3.581 -6.037 16.096 1 4.893 101 ALA A N 1
ATOM 772 C CA . ALA A 1 103 ? 4.627 -6.348 17.068 1 5.013 101 ALA A CA 1
ATOM 773 C C . ALA A 1 103 ? 6.009 -6.363 16.413 1 4.836 101 ALA A C 1
ATOM 774 O O . ALA A 1 103 ? 7.013 -5.956 17.022 1 4.811 101 ALA A O 1
ATOM 776 N N . ALA A 1 104 ? 6.076 -6.861 15.158 1 4.932 102 ALA A N 1
ATOM 777 C CA . ALA A 1 104 ? 7.326 -6.802 14.396 1 5.13 102 ALA A CA 1
ATOM 778 C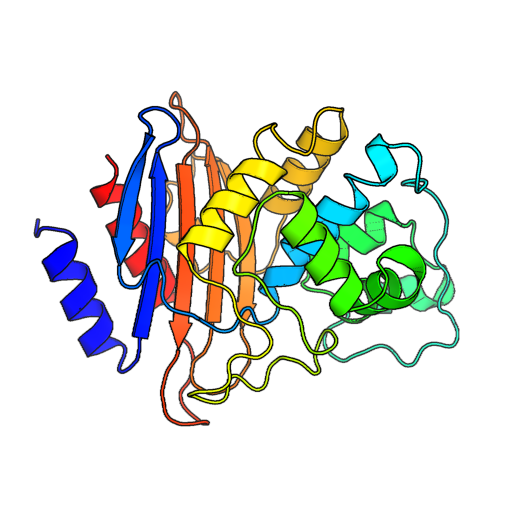 C . ALA A 1 104 ? 7.855 -5.361 14.363 1 5.329 102 ALA A C 1
ATOM 779 O O . ALA A 1 104 ? 9.058 -5.128 14.48 1 5.683 102 ALA A O 1
ATOM 781 N N . LEU A 1 105 ? 6.926 -4.407 14.196 1 5.415 103 LEU A N 1
ATOM 782 C CA . LEU A 1 105 ? 7.335 -3.008 14.177 1 5.267 103 LEU A CA 1
ATOM 783 C C . LEU A 1 105 ? 7.572 -2.508 15.615 1 5.359 103 LEU A C 1
ATOM 784 O O . LEU A 1 105 ? 8.676 -2.081 15.928 1 5.517 103 LEU A O 1
ATOM 789 N N . GLN A 1 106 ? 6.521 -2.525 16.428 1 5.32 104 GLN A N 1
ATOM 790 C CA . GLN A 1 106 ? 6.551 -1.729 17.681 1 5.419 104 GLN A CA 1
ATOM 791 C C . GLN A 1 106 ? 7.487 -2.255 18.769 1 5.261 104 GLN A C 1
ATOM 792 O O . GLN A 1 106 ? 7.909 -1.464 19.642 1 5.611 104 GLN A O 1
ATOM 798 N N . TYR A 1 107 ? 7.81 -3.547 18.705 1 5.237 105 TYR A N 1
ATOM 799 C CA . TYR A 1 107 ? 8.707 -4.215 19.642 1 5.469 105 TYR A CA 1
ATOM 800 C C . TYR A 1 107 ? 9.873 -4.84 18.909 1 5.445 105 TYR A C 1
ATOM 801 O O . TYR A 1 107 ? 10.647 -5.591 19.479 1 5.858 105 TYR A O 1
ATOM 810 N N . SER A 1 108 ? 10.001 -4.594 17.582 1 5.038 106 SER A N 1
ATOM 811 C CA . SER A 1 108 ? 11.117 -5.167 16.832 1 5.012 106 SER A CA 1
ATOM 812 C C . SER A 1 108 ? 11.122 -6.704 16.957 1 5.152 106 SER A C 1
ATOM 813 O O . SER A 1 108 ? 12.186 -7.307 16.97 1 5.287 106 SER A O 1
ATOM 816 N N . ASP A 1 109 ? 9.929 -7.303 17.048 1 5.256 107 ASP A N 1
ATOM 817 C CA . ASP A 1 109 ? 9.817 -8.714 17.418 1 5.221 107 ASP A CA 1
ATOM 818 C C . ASP A 1 109 ? 10.364 -9.612 16.322 1 5.178 107 ASP A C 1
ATOM 819 O O . ASP A 1 109 ? 9.826 -9.638 15.211 1 5.461 107 ASP A O 1
ATOM 824 N N . ASN A 1 110 ? 11.412 -10.377 16.66 1 5.182 108 ASN A N 1
ATOM 825 C CA . ASN A 1 110 ? 12.107 -11.193 15.654 1 5.144 108 ASN A CA 1
ATOM 826 C C . ASN A 1 110 ? 11.263 -12.387 15.229 1 5.16 108 ASN A C 1
ATOM 827 O O . ASN A 1 110 ? 11.22 -12.736 14.051 1 5.449 108 ASN A O 1
ATOM 832 N N . GLY A 1 111 ? 10.592 -13.054 16.167 1 5.294 109 GLY A N 1
ATOM 833 C CA . GLY A 1 111 ? 9.727 -14.174 15.808 1 5.282 109 GLY A CA 1
ATOM 834 C C . GLY A 1 111 ? 8.602 -13.694 14.886 1 5.106 109 GLY A C 1
ATOM 835 O O . GLY A 1 111 ? 8.309 -14.343 13.888 1 5.354 109 GLY A O 1
ATOM 836 N N . ALA A 1 112 ? 7.991 -12.539 15.238 1 4.986 110 ALA A N 1
ATOM 837 C CA . ALA A 1 112 ? 6.917 -12.022 14.391 1 5.024 110 ALA A CA 1
ATOM 838 C C . ALA A 1 112 ? 7.45 -11.751 12.983 1 5.097 110 ALA A C 1
ATOM 839 O O . ALA A 1 112 ? 6.824 -12.103 11.956 1 5.064 110 ALA A O 1
ATOM 841 N N . THR A 1 113 ? 8.662 -11.16 12.921 1 5.26 111 THR A N 1
ATOM 842 C CA . THR A 1 113 ? 9.232 -10.796 11.608 1 5.449 111 THR A CA 1
ATOM 843 C C . THR A 1 113 ? 9.517 -12.041 10.758 1 5.412 111 THR A C 1
ATOM 844 O O . THR A 1 113 ? 9.121 -12.104 9.59 1 5.646 111 THR A O 1
ATOM 848 N N . ASN A 1 114 ? 10.205 -13.018 11.336 1 5.287 112 ASN A N 1
ATOM 849 C CA . ASN A 1 114 ? 10.584 -14.188 10.56 1 5.135 112 ASN A CA 1
ATOM 850 C C . ASN A 1 114 ? 9.392 -15.09 10.254 1 5.058 112 ASN A C 1
ATOM 851 O O . ASN A 1 114 ? 9.342 -15.658 9.154 1 5.208 112 ASN A O 1
ATOM 856 N N . ILE A 1 115 ? 8.393 -15.17 11.139 1 5.025 113 ILE A N 1
ATOM 857 C CA . ILE A 1 115 ? 7.214 -15.97 10.793 1 5.153 113 ILE A CA 1
ATOM 858 C C . ILE A 1 115 ? 6.537 -15.298 9.585 1 5.379 113 ILE A C 1
ATOM 859 O O . ILE A 1 115 ? 6.135 -15.967 8.621 1 5.473 113 ILE A O 1
ATOM 864 N N . ILE A 1 116 ? 6.387 -13.959 9.597 1 5.399 114 ILE A N 1
ATOM 865 C CA . ILE A 1 116 ? 5.715 -13.316 8.48 1 5.436 114 ILE A CA 1
ATOM 866 C C . ILE A 1 116 ? 6.561 -13.424 7.218 1 5.323 114 ILE A C 1
ATOM 867 O O . ILE A 1 116 ? 5.986 -13.743 6.152 1 5.51 114 ILE A O 1
ATOM 872 N N . MET A 1 117 ? 7.889 -13.302 7.297 1 5.418 115 MET A N 1
ATOM 873 C CA . MET A 1 117 ? 8.677 -13.51 6.079 1 5.647 115 MET A CA 1
ATOM 874 C C . MET A 1 117 ? 8.638 -14.964 5.621 1 6.127 115 MET A C 1
ATOM 875 O O . MET A 1 117 ? 8.638 -15.216 4.409 1 6.695 115 MET A O 1
ATOM 880 N N . GLU A 1 118 ? 8.602 -15.932 6.507 1 6.131 116 GLU A N 1
ATOM 881 C CA . GLU A 1 118 ? 8.579 -17.332 6.067 1 6.74 116 GLU A CA 1
ATOM 882 C C . GLU A 1 118 ? 7.253 -17.65 5.386 1 7.001 116 GLU A C 1
ATOM 883 O O . GLU A 1 118 ? 7.237 -18.375 4.361 1 8.711 116 GLU A O 1
ATOM 889 N N . ARG A 1 119 ? 6.135 -17.18 5.944 1 5.763 117 ARG A N 1
ATOM 890 C CA . ARG A 1 119 ? 4.844 -17.706 5.544 1 5.819 117 ARG A CA 1
ATOM 891 C C . ARG A 1 119 ? 4.18 -16.854 4.468 1 5.805 117 ARG A C 1
ATOM 892 O O . ARG A 1 119 ? 3.391 -17.384 3.689 1 6.537 117 ARG A O 1
ATOM 900 N N . PHE A 1 120 ? 4.385 -15.524 4.498 1 5.236 118 PHE A N 1
ATOM 901 C CA . PHE A 1 120 ? 3.574 -14.607 3.709 1 5.498 118 PHE A CA 1
ATOM 902 C C . PHE A 1 120 ? 4.386 -13.806 2.704 1 5.688 118 PHE A C 1
ATOM 903 O O . PHE A 1 120 ? 3.843 -13.53 1.645 1 8.018 118 PHE A O 1
ATOM 911 N N . LEU A 1 121 ? 5.592 -13.356 3.029 1 5.434 119 LEU A N 1
ATOM 912 C CA . LEU A 1 121 ? 6.277 -12.37 2.197 1 5.522 119 LEU A CA 1
ATOM 913 C C . LEU A 1 121 ? 7.451 -12.934 1.408 1 5.824 119 LEU A C 1
ATOM 914 O O . LEU A 1 121 ? 8.111 -12.173 0.731 1 6.934 119 LEU A O 1
ATOM 919 N N . GLY A 1 122 ? 7.697 -14.257 1.428 1 5.273 120 GLY A N 1
ATOM 920 C CA . GLY A 1 122 ? 8.697 -14.819 0.519 1 5.364 120 GLY A CA 1
ATOM 921 C C . GLY A 1 122 ? 10.131 -14.606 1.007 1 5.137 120 GLY A C 1
ATOM 922 O O . GLY A 1 122 ? 11.042 -14.582 0.174 1 5.749 120 GLY A O 1
ATOM 923 N N . GLY A 1 123 ? 10.363 -14.483 2.326 1 5.12 121 GLY A N 1
ATOM 924 C CA . GLY A 1 123 ? 11.718 -14.39 2.82 1 5.05 121 GLY A CA 1
ATOM 925 C C . GLY A 1 123 ? 12.384 -13.053 2.532 1 5.078 121 GLY A C 1
ATOM 926 O O . GLY A 1 123 ? 11.748 -12.126 1.998 1 5.138 121 GLY A O 1
ATOM 927 N N . PRO A 1 124 ? 13.687 -12.955 2.857 1 5.148 122 PRO A N 1
ATOM 928 C CA . PRO A 1 124 ? 14.434 -11.726 2.585 1 5.023 122 PRO A CA 1
ATOM 929 C C . PRO A 1 124 ? 14.313 -11.3 1.131 1 5.165 122 PRO A C 1
ATOM 930 O O . PRO A 1 124 ? 14.135 -10.111 0.867 1 5.091 122 PRO A O 1
ATOM 934 N N . GLU A 1 125 ? 14.365 -12.254 0.186 1 5.271 123 GLU A N 1
ATOM 935 C CA . GLU A 1 125 ? 14.316 -11.857 -1.22 1 5.501 123 GLU A CA 1
ATOM 936 C C . GLU A 1 125 ? 12.921 -11.382 -1.591 1 5.447 123 GLU A C 1
ATOM 937 O O . GLU A 1 125 ? 12.787 -10.44 -2.384 1 5.503 123 GLU A O 1
ATOM 943 N N . GLY A 1 126 ? 11.875 -11.946 -0.975 1 5.341 124 GLY A N 1
ATOM 944 C CA . GLY A 1 126 ? 10.522 -11.476 -1.213 1 5.55 124 GLY A CA 1
ATOM 945 C C . GLY A 1 126 ? 10.32 -10.047 -0.673 1 5.416 124 GLY A C 1
ATOM 946 O O . GLY A 1 126 ? 9.643 -9.21 -1.274 1 5.636 124 GLY A O 1
ATOM 947 N N . MET A 1 127 ? 10.878 -9.789 0.51 1 5.565 125 MET A N 1
ATOM 948 C CA . MET A 1 127 ? 10.798 -8.461 1.112 1 5.888 125 MET A CA 1
ATOM 949 C C . MET A 1 127 ? 11.509 -7.464 0.208 1 5.382 125 MET A C 1
ATOM 950 O O . MET A 1 127 ? 11.017 -6.368 -0.067 1 5.573 125 MET A O 1
ATOM 955 N N . THR A 1 128 ? 12.642 -7.91 -0.353 1 5.126 126 THR A N 1
ATOM 956 C CA . THR A 1 128 ? 13.386 -7.063 -1.272 1 5.12 126 THR A CA 1
ATOM 957 C C . THR A 1 128 ? 12.602 -6.762 -2.555 1 5.219 126 THR A C 1
ATOM 958 O O . THR A 1 128 ? 12.57 -5.589 -3.024 1 5.539 126 THR A O 1
ATOM 962 N N . LYS A 1 129 ? 11.922 -7.79 -3.094 1 5.355 127 LYS A N 1
ATOM 963 C CA . LYS A 1 129 ? 11.119 -7.602 -4.303 1 5.74 127 LYS A CA 1
ATOM 964 C C . LYS A 1 129 ? 9.962 -6.656 -4.017 1 5.566 127 LYS A C 1
ATOM 965 O O . LYS A 1 129 ? 9.624 -5.849 -4.888 1 5.949 127 LYS A O 1
ATOM 971 N N . PHE A 1 130 ? 9.363 -6.711 -2.824 1 5.667 128 PHE A N 1
ATOM 972 C CA . PHE A 1 130 ? 8.311 -5.753 -2.481 1 5.557 128 PHE A CA 1
ATOM 973 C C . PHE A 1 130 ? 8.882 -4.334 -2.546 1 5.367 128 PHE A C 1
ATOM 974 O O . PHE A 1 130 ? 8.259 -3.439 -3.118 1 5.86 128 PHE A O 1
ATOM 982 N N . MET A 1 131 ? 10.074 -4.137 -1.966 1 5.4 129 MET A N 1
ATOM 983 C CA . MET A 1 131 ? 10.653 -2.802 -2.028 1 5.497 129 MET A CA 1
ATOM 984 C C . MET A 1 131 ? 10.929 -2.366 -3.47 1 5.452 129 MET A C 1
ATOM 985 O O . MET A 1 131 ? 10.627 -1.21 -3.792 1 5.597 129 MET A O 1
ATOM 990 N N . ARG A 1 132 ? 11.437 -3.279 -4.324 1 5.385 130 ARG A N 1
ATOM 991 C CA . ARG A 1 132 ? 11.649 -2.907 -5.711 1 5.832 130 ARG A CA 1
ATOM 992 C C . ARG A 1 132 ? 10.308 -2.497 -6.307 1 5.737 130 ARG A C 1
ATOM 993 O O . ARG A 1 132 ? 10.281 -1.623 -7.161 1 6.139 130 ARG A O 1
ATOM 1001 N N . SER A 1 133 ? 9.218 -3.192 -5.932 1 6.023 131 SER A N 1
ATOM 1002 C CA . SER A 1 133 ? 7.945 -2.974 -6.591 1 6.807 131 SER A CA 1
ATOM 1003 C C . SER A 1 133 ? 7.428 -1.562 -6.354 1 6.988 131 SER A C 1
ATOM 1004 O O . SER A 1 133 ? 6.604 -1.075 -7.143 1 7.774 131 SER A O 1
ATOM 1007 N N . ILE A 1 134 ? 7.877 -0.913 -5.266 1 6.501 132 ILE A N 1
ATOM 1008 C CA . ILE A 1 134 ? 7.439 0.443 -4.957 1 7.009 132 ILE A CA 1
ATOM 1009 C C . ILE A 1 134 ? 8.495 1.454 -5.389 1 6.408 132 ILE A C 1
ATOM 1010 O O . ILE A 1 134 ? 8.33 2.631 -5.108 1 6.457 132 ILE A O 1
ATOM 1015 N N . GLY A 1 135 ? 9.504 1.004 -6.13 1 5.335 133 GLY A N 1
ATOM 1016 C CA . GLY A 1 135 ? 10.452 1.958 -6.692 1 5.717 133 GLY A CA 1
ATOM 1017 C C . GLY A 1 135 ? 11.662 2.226 -5.809 1 5.665 133 GLY A C 1
ATOM 1018 O O . GLY A 1 135 ? 12.361 3.22 -6.02 1 7.291 133 GLY A O 1
ATOM 1019 N N . ASP A 1 136 ? 11.921 1.325 -4.855 1 5.946 134 ASP A N 1
ATOM 1020 C CA . ASP A 1 136 ? 13.111 1.456 -4.036 1 5.737 134 ASP A CA 1
ATOM 1021 C C . ASP A 1 136 ? 14.139 0.49 -4.626 1 5.95 134 ASP A C 1
ATOM 1022 O O . ASP A 1 136 ? 13.986 -0.738 -4.509 1 5.974 134 ASP A O 1
ATOM 1027 N N . ASN A 1 137 ? 15.184 1.083 -5.232 1 6.6 135 ASN A N 1
ATOM 1028 C CA . ASN A 1 137 ? 16.191 0.295 -5.91 1 7.253 135 ASN A CA 1
ATOM 1029 C C . ASN A 1 137 ? 17.414 0.073 -5.033 1 6.891 135 ASN A C 1
ATOM 1030 O O . ASN A 1 137 ? 18.368 -0.556 -5.478 1 8.813 135 ASN A O 1
ATOM 1035 N N . GLU A 1 138 ? 17.407 0.617 -3.813 1 6.102 136 GLU A N 1
ATOM 1036 C CA . GLU A 1 138 ? 18.59 0.513 -2.95 1 6.355 136 GLU A CA 1
ATOM 1037 C C . GLU A 1 138 ? 18.447 -0.596 -1.903 1 6.039 136 GLU A C 1
ATOM 1038 O O . GLU A 1 138 ? 19.39 -1.321 -1.59 1 6.435 136 GLU A O 1
ATOM 1044 N N . PHE A 1 139 ? 17.267 -0.711 -1.309 1 5.342 137 PHE A N 1
ATOM 1045 C CA . PHE A 1 139 ? 17.081 -1.619 -0.203 1 5.124 137 PHE A CA 1
ATOM 1046 C C . PHE A 1 139 ? 17.474 -3.03 -0.62 1 4.998 137 PHE A C 1
ATOM 1047 O O . PHE A 1 139 ? 17.051 -3.502 -1.688 1 5.215 137 PHE A O 1
ATOM 1055 N N . ARG A 1 140 ? 18.19 -3.732 0.252 1 4.817 138 ARG A N 1
ATOM 1056 C CA . ARG A 1 140 ? 18.427 -5.165 -0.015 1 4.828 138 ARG A CA 1
ATOM 1057 C C . ARG A 1 140 ? 18.42 -5.89 1.318 1 4.852 138 ARG A C 1
ATOM 1058 O O . ARG A 1 140 ? 19.123 -5.477 2.258 1 5.012 138 ARG A O 1
ATOM 1066 N N . LEU A 1 141 ? 17.596 -6.945 1.395 1 5.027 139 LEU A N 1
ATOM 1067 C CA . LEU A 1 141 ? 17.572 -7.781 2.583 1 5.153 139 LEU A CA 1
ATOM 1068 C C . LEU A 1 141 ? 18.092 -9.138 2.156 1 5.31 139 LEU A C 1
ATOM 1069 O O . LEU A 1 141 ? 17.502 -9.718 1.238 1 5.791 139 LEU A O 1
ATOM 1074 N N . ASP A 1 142 ? 19.215 -9.542 2.742 1 5.273 140 ASP A N 1
ATOM 1075 C CA . ASP A 1 142 ? 19.966 -10.705 2.3 1 5.483 140 ASP A CA 1
ATOM 1076 C C . ASP A 1 142 ? 19.893 -11.841 3.323 1 5.659 140 ASP A C 1
ATOM 1077 O O . ASP A 1 142 ? 20.272 -12.961 2.969 1 6.354 140 ASP A O 1
ATOM 1082 N N . ARG A 1 143 ? 19.508 -11.522 4.571 1 5.406 141 ARG A N 1
ATOM 1083 C CA . ARG A 1 143 ? 19.49 -12.525 5.637 1 5.262 141 ARG A CA 1
ATOM 1084 C C . ARG A 1 143 ? 18.193 -12.326 6.402 1 5.252 141 ARG A C 1
ATOM 1085 O O . ARG A 1 143 ? 17.481 -11.328 6.218 1 5.066 141 ARG A O 1
ATOM 1093 N N . TRP A 1 144 ? 17.917 -13.296 7.284 1 5.336 142 TRP A N 1
ATOM 1094 C CA . TRP A 1 144 ? 16.696 -13.271 8.072 1 5.263 142 TRP A CA 1
ATOM 1095 C C . TRP A 1 144 ? 16.835 -12.292 9.242 1 5.693 142 TRP A C 1
ATOM 1096 O O . TRP A 1 144 ? 17.938 -11.84 9.579 1 6.603 142 TRP A O 1
ATOM 1107 N N . ALA A 1 145 ? 15.679 -11.953 9.847 1 5.973 143 ALA A N 1
ATOM 1108 C CA . ALA A 1 145 ? 15.719 -11.113 11.04 1 6.32 143 ALA A CA 1
ATOM 1109 C C . ALA A 1 145 ? 16.636 -11.778 12.052 1 6.602 143 ALA A C 1
ATOM 1110 O O . ALA A 1 145 ? 16.714 -13.031 12.087 1 6.829 143 ALA A O 1
ATOM 1112 N N . LEU A 1 146 ? 17.348 -10.942 12.808 1 6.954 144 LEU A N 1
ATOM 1113 C CA . LEU A 1 146 ? 18.258 -11.413 13.833 1 7.001 144 LEU A CA 1
ATOM 1114 C C . LEU A 1 146 ? 19.606 -11.781 13.211 1 6.607 144 LEU A C 1
ATOM 1115 O O . LEU A 1 146 ? 20.613 -11.135 13.493 1 8.206 144 LEU A O 1
ATOM 1120 N N . GLU A 1 147 ? 19.606 -12.734 12.267 1 6.863 145 GLU A N 1
ATOM 1121 C CA . GLU A 1 147 ? 20.762 -13.204 11.53 1 6.998 145 GLU A CA 1
ATOM 1122 C C . GLU A 1 147 ? 21.488 -12.043 10.844 1 6.979 145 GLU A C 1
ATOM 1123 O O . GLU A 1 147 ? 22.702 -12.059 10.704 1 8.449 145 GLU A O 1
ATOM 1129 N N . LEU A 1 148 ? 20.73 -11.037 10.393 1 6.978 146 LEU A N 1
ATOM 1130 C CA . LEU A 1 148 ? 21.317 -10.014 9.546 1 7.352 146 LEU A CA 1
ATOM 1131 C C . LEU A 1 148 ? 22.234 -9.005 10.25 1 7.942 146 LEU A C 1
ATOM 1132 O O . LEU A 1 148 ? 22.862 -8.199 9.564 1 11.021 146 LEU A O 1
ATOM 1137 N N . ASN A 1 149 ? 22.307 -8.99 11.579 1 8.04 147 ASN A N 1
ATOM 1138 C CA . ASN A 1 149 ? 22.768 -7.832 12.348 1 8.595 147 ASN A CA 1
ATOM 1139 C C . ASN A 1 149 ? 24.292 -7.776 12.509 1 8.086 147 ASN A C 1
ATOM 1140 O O . ASN A 1 149 ? 24.781 -7.121 13.406 1 10.048 147 ASN A O 1
ATOM 1145 N N . THR A 1 150 ? 25.075 -8.343 11.583 1 6.067 148 THR A N 1
ATOM 1146 C CA . THR A 1 150 ? 26.528 -8.359 11.738 1 5.966 148 THR A CA 1
ATOM 1147 C C . THR A 1 150 ? 27.215 -7.011 11.52 1 5.675 148 THR A C 1
ATOM 1148 O O . THR A 1 150 ? 28.251 -6.729 12.122 1 5.971 148 THR A O 1
ATOM 1152 N N . ALA A 1 151 ? 26.638 -6.177 10.661 1 5.722 149 ALA A N 1
ATOM 1153 C CA . ALA A 1 151 ? 27.094 -4.805 10.431 1 5.947 149 ALA A CA 1
ATOM 1154 C C . ALA A 1 151 ? 28.59 -4.713 10.1 1 5.822 149 ALA A C 1
ATOM 1155 O O . ALA A 1 151 ? 29.311 -3.802 10.522 1 5.934 149 ALA A O 1
ATOM 1157 N N . ILE A 1 152 ? 29.11 -5.66 9.291 1 5.988 150 ILE A N 1
ATOM 1158 C CA A ILE A 1 152 ? 30.54 -5.681 9.033 0.5 5.976 150 ILE A CA 1
ATOM 1159 C CA B ILE A 1 152 ? 30.538 -5.697 9.008 0.5 5.967 150 ILE A CA 1
ATOM 1160 C C . ILE A 1 152 ? 30.886 -4.55 8.065 1 5.728 150 ILE A C 1
ATOM 1161 O O . ILE A 1 152 ? 30.225 -4.374 7.022 1 5.593 150 ILE A O 1
ATOM 1170 N N . PRO A 1 153 ? 31.942 -3.75 8.324 1 6.097 151 PRO A N 1
ATOM 1171 C CA . PRO A 1 153 ? 32.306 -2.651 7.409 1 6.071 151 PRO A CA 1
ATOM 1172 C C . PRO A 1 153 ? 32.541 -3.249 6.024 1 6.385 151 PRO A C 1
ATOM 1173 O O . PRO A 1 153 ? 33.211 -4.273 5.882 1 7.396 151 PRO A O 1
ATOM 1177 N N . GLY A 1 154 ? 32.039 -2.544 5.024 1 6.392 152 GLY A N 1
ATOM 1178 C CA . GLY A 1 154 ? 32.268 -2.98 3.66 1 6.669 152 GLY A CA 1
ATOM 1179 C C . GLY A 1 154 ? 31.254 -3.992 3.123 1 6.263 152 GLY A C 1
ATOM 1180 O O . GLY A 1 154 ? 31.22 -4.286 1.919 1 6.998 152 GLY A O 1
ATOM 1181 N N . ASP A 1 155 ? 30.444 -4.59 4.004 1 5.892 153 ASP A N 1
ATOM 1182 C CA . ASP A 1 155 ? 29.486 -5.611 3.59 1 5.732 153 ASP A CA 1
ATOM 1183 C C . ASP A 1 155 ? 28.224 -4.91 3.073 1 5.756 153 ASP A C 1
ATOM 1184 O O . ASP A 1 155 ? 27.645 -4.078 3.787 1 5.93 153 ASP A O 1
ATOM 1189 N N . LYS A 1 156 ? 27.832 -5.234 1.843 1 5.687 154 LYS A N 1
ATOM 1190 C CA . LYS A 1 156 ? 26.665 -4.605 1.253 1 6.215 154 LYS A CA 1
ATOM 1191 C C . LYS A 1 156 ? 25.381 -5.338 1.627 1 5.874 154 LYS A C 1
ATOM 1192 O O . LYS A 1 156 ? 24.313 -4.787 1.406 1 6.079 154 LYS A O 1
ATOM 1198 N N . ARG A 1 157 ? 25.467 -6.506 2.279 1 5.911 155 ARG A N 1
ATOM 1199 C CA . ARG A 1 157 ? 24.223 -7.202 2.607 1 5.736 155 ARG A CA 1
ATOM 1200 C C . A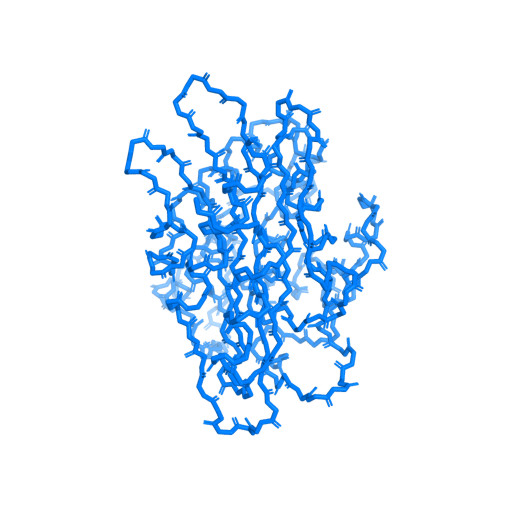RG A 1 157 ? 23.407 -6.407 3.63 1 5.344 155 ARG A C 1
ATOM 1201 O O . ARG A 1 157 ? 23.945 -5.778 4.577 1 5.299 155 ARG A O 1
ATOM 1209 N N . ASP A 1 158 ? 22.069 -6.482 3.486 1 5.063 156 ASP A N 1
ATOM 1210 C CA . ASP A 1 158 ? 21.17 -5.973 4.524 1 5.148 156 ASP A CA 1
ATOM 1211 C C . ASP A 1 158 ? 21.415 -4.472 4.722 1 5.16 156 ASP A C 1
ATOM 1212 O O . ASP A 1 158 ? 21.511 -3.992 5.847 1 5.42 156 ASP A O 1
ATOM 1217 N N . THR A 1 159 ? 21.512 -3.764 3.584 1 5.082 157 THR A N 1
ATOM 1218 C CA . THR A 1 159 ? 21.737 -2.324 3.598 1 5.022 157 THR A CA 1
ATOM 1219 C C . THR A 1 159 ? 20.625 -1.61 2.854 1 4.98 157 THR A C 1
ATOM 1220 O O . THR A 1 159 ? 19.959 -2.145 1.987 1 5.153 157 THR A O 1
ATOM 1224 N N . SER A 1 160 ? 20.532 -0.303 3.094 1 4.913 158 SER A N 1
ATOM 1225 C CA . SER A 1 160 ? 19.863 0.613 2.187 1 4.813 158 SER A CA 1
ATOM 1226 C C . SER A 1 160 ? 20.593 1.945 2.301 1 4.853 158 SER A C 1
ATOM 1227 O O . SER A 1 160 ? 21.699 1.99 2.854 1 5.239 158 SER A O 1
ATOM 1230 N N . THR A 1 161 ? 19.988 3.025 1.803 1 4.959 159 THR A N 1
ATOM 1231 C CA . THR A 1 161 ? 20.596 4.342 1.97 1 4.997 159 THR A CA 1
ATOM 1232 C C . THR A 1 161 ? 19.628 5.201 2.766 1 4.844 159 THR A C 1
ATOM 1233 O O . THR A 1 161 ? 18.425 4.991 2.762 1 4.994 159 THR A O 1
ATOM 1237 N N . PRO A 1 162 ? 20.119 6.267 3.445 1 4.618 160 PRO A N 1
ATOM 1238 C CA . PRO A 1 162 ? 19.202 7.119 4.231 1 4.707 160 PRO A CA 1
ATOM 1239 C C . PRO A 1 162 ? 18.104 7.709 3.352 1 4.543 160 PRO A C 1
ATOM 1240 O O . PRO A 1 162 ? 16.942 7.786 3.74 1 4.468 160 PRO A O 1
ATOM 1244 N N . LYS A 1 163 ? 18.483 8.089 2.119 1 4.612 161 LYS A N 1
ATOM 1245 C CA . LYS A 1 163 ? 17.513 8.665 1.194 1 4.529 161 LYS A CA 1
ATOM 1246 C C . LYS A 1 163 ? 16.485 7.621 0.769 1 4.568 161 LYS A C 1
ATOM 1247 O O . LYS A 1 163 ? 15.295 7.941 0.747 1 4.598 161 LYS A O 1
ATOM 1253 N N . ALA A 1 164 ? 16.93 6.39 0.426 1 4.591 162 ALA A N 1
ATOM 1254 C CA . ALA A 1 164 ? 15.917 5.437 -0.034 1 4.476 162 ALA A CA 1
ATOM 1255 C C . ALA A 1 164 ? 14.962 5.055 1.11 1 4.408 162 ALA A C 1
ATOM 1256 O O . ALA A 1 164 ? 13.769 4.852 0.906 1 4.565 162 ALA A O 1
ATOM 1258 N N . VAL A 1 165 ? 15.502 4.955 2.357 1 4.462 163 VAL A N 1
ATOM 1259 C CA . VAL A 1 165 ? 14.647 4.717 3.505 1 4.417 163 VAL A CA 1
ATOM 1260 C C . VAL A 1 165 ? 13.623 5.848 3.653 1 4.429 163 VAL A C 1
ATOM 1261 O O . VAL A 1 165 ? 12.452 5.597 3.869 1 4.583 163 VAL A O 1
ATOM 1265 N N . ALA A 1 166 ? 14.089 7.101 3.572 1 4.511 164 ALA A N 1
ATOM 1266 C CA . ALA A 1 166 ? 13.158 8.206 3.736 1 4.472 164 ALA A CA 1
ATOM 1267 C C . ALA A 1 166 ? 12.081 8.202 2.648 1 4.461 164 ALA A C 1
ATOM 1268 O O . ALA A 1 166 ? 10.898 8.392 2.921 1 4.437 164 ALA A O 1
ATOM 1270 N N . ASN A 1 167 ? 12.519 7.981 1.398 1 4.509 165 ASN A N 1
ATOM 1271 C CA . ASN A 1 167 ? 11.555 7.999 0.302 1 4.584 165 ASN A CA 1
ATOM 1272 C C . ASN A 1 167 ? 10.559 6.839 0.437 1 4.611 165 ASN A C 1
ATOM 1273 O O . ASN A 1 167 ? 9.379 7.01 0.189 1 4.599 165 ASN A O 1
ATOM 1278 N N . SER A 1 168 ? 11.061 5.66 0.843 1 4.653 166 SER A N 1
ATOM 1279 C CA . SER A 1 168 ? 10.17 4.527 1.018 1 4.759 166 SER A CA 1
ATOM 1280 C C . SER A 1 168 ? 9.218 4.749 2.206 1 4.693 166 SER A C 1
ATOM 1281 O O . SER A 1 168 ? 8.037 4.393 2.139 1 4.718 166 SER A O 1
ATOM 1284 N N . LEU A 1 169 ? 9.702 5.325 3.326 1 4.698 167 LEU A N 1
ATOM 1285 C CA . LEU A 1 169 ? 8.785 5.631 4.423 1 4.654 167 LEU A CA 1
ATOM 1286 C C . LEU A 1 169 ? 7.683 6.603 3.989 1 4.633 167 LEU A C 1
ATOM 1287 O O . LEU A 1 169 ? 6.523 6.434 4.343 1 4.862 167 LEU A O 1
ATOM 1292 N N . ASN A 1 170 ? 8.071 7.623 3.223 1 4.786 168 ASN A N 1
ATOM 1293 C CA . ASN A 1 170 ? 7.106 8.579 2.702 1 4.931 168 ASN A CA 1
ATOM 1294 C C . ASN A 1 170 ? 6.036 7.842 1.883 1 4.924 168 ASN A C 1
ATOM 1295 O O . ASN A 1 170 ? 4.833 7.995 2.131 1 5.159 168 ASN A O 1
ATOM 1300 N N . LYS A 1 171 ? 6.48 7.011 0.929 1 4.888 169 LYS A N 1
ATOM 1301 C CA . LYS A 1 171 ? 5.582 6.249 0.066 1 5.066 169 LYS A CA 1
ATOM 1302 C C . LYS A 1 171 ? 4.647 5.367 0.894 1 4.86 169 LYS A C 1
ATOM 1303 O O . LYS A 1 171 ? 3.463 5.291 0.595 1 5.109 169 LYS A O 1
ATOM 1309 N N . LEU A 1 172 ? 5.157 4.724 1.963 1 4.989 170 LEU A N 1
ATOM 1310 C CA . LEU A 1 172 ? 4.361 3.743 2.693 1 4.792 170 LEU A CA 1
ATOM 1311 C C . LEU A 1 172 ? 3.452 4.402 3.72 1 4.757 170 LEU A C 1
ATOM 1312 O O . LEU A 1 172 ? 2.357 3.943 3.925 1 5.464 170 LEU A O 1
ATOM 1317 N N . ALA A 1 173 ? 3.921 5.475 4.356 1 4.917 171 ALA A N 1
ATOM 1318 C CA . ALA A 1 173 ? 3.166 6.078 5.455 1 5.091 171 ALA A CA 1
ATOM 1319 C C . ALA A 1 173 ? 2.193 7.173 5.028 1 4.894 171 ALA A C 1
ATOM 1320 O O . ALA A 1 173 ? 1.232 7.406 5.785 1 5.888 171 ALA A O 1
ATOM 1322 N N . LEU A 1 174 ? 2.456 7.879 3.923 1 4.697 172 LEU A N 1
ATOM 1323 C CA . LEU A 1 174 ? 1.758 9.133 3.715 1 5.025 172 LEU A CA 1
ATOM 1324 C C . LEU A 1 174 ? 0.792 9.119 2.536 1 5.125 172 LEU A C 1
ATOM 1325 O O . LEU A 1 174 ? 0.269 10.199 2.214 1 6.251 172 LEU A O 1
ATOM 1330 N N . GLY A 1 175 ? 0.515 7.946 1.922 1 5.328 173 GLY A N 1
ATOM 1331 C CA . GLY A 1 175 ? -0.664 7.814 1.08 1 5.199 173 GLY A CA 1
ATOM 1332 C C . GLY A 1 175 ? -0.392 7.394 -0.374 1 4.628 173 GLY A C 1
ATOM 1333 O O . GLY A 1 175 ? -1.299 7.424 -1.205 1 5.027 173 GLY A O 1
ATOM 1334 N N . ASN A 1 176 ? 0.84 6.984 -0.688 1 4.767 174 ASN A N 1
ATOM 1335 C CA . ASN A 1 176 ? 1.208 6.55 -2.042 1 4.861 174 ASN A CA 1
ATOM 1336 C C . ASN A 1 176 ? 0.883 5.043 -2.174 1 4.791 174 ASN A C 1
ATOM 1337 O O . ASN A 1 176 ? 0.031 4.653 -2.979 1 5.563 174 ASN A O 1
ATOM 1342 N N . VAL A 1 177 ? 1.517 4.206 -1.336 1 4.767 175 VAL A N 1
ATOM 1343 C CA . VAL A 1 177 ? 1.345 2.747 -1.488 1 4.927 175 VAL A CA 1
ATOM 1344 C C . VAL A 1 177 ? 0.155 2.229 -0.675 1 4.902 175 VAL A C 1
ATOM 1345 O O . VAL A 1 177 ? -0.492 1.282 -1.104 1 5.935 175 VAL A O 1
ATOM 1349 N N . LEU A 1 178 ? -0.078 2.804 0.504 1 4.753 176 LEU A N 1
ATOM 1350 C CA . LEU A 1 178 ? -1.207 2.422 1.342 1 4.863 176 LEU A CA 1
ATOM 1351 C C . LEU A 1 178 ? -2.301 3.473 1.151 1 5.147 176 LEU A C 1
ATOM 1352 O O . LEU A 1 178 ? -2.079 4.652 1.463 1 5.461 176 LEU A O 1
ATOM 1357 N N . ASN A 1 179 ? -3.432 3.001 0.633 1 5.332 177 ASN A N 1
ATOM 1358 C CA . ASN A 1 179 ? -4.488 3.859 0.11 1 5.918 177 ASN A CA 1
ATOM 1359 C C . ASN A 1 179 ? -5.78 3.733 0.913 1 6.574 177 ASN A C 1
ATOM 1360 O O . ASN A 1 179 ? -6.568 4.673 0.974 1 6.771 177 ASN A O 1
ATOM 1365 N N . ALA A 1 180 ? -5.998 2.553 1.513 1 6.951 178 ALA A N 1
ATOM 1366 C CA . ALA A 1 180 ? -7.244 2.275 2.214 1 6.906 178 ALA A CA 1
ATOM 1367 C C . ALA A 1 180 ? -7.078 2.665 3.691 1 6.787 178 ALA A C 1
ATOM 1368 O O . ALA A 1 180 ? -6.155 3.383 4.064 1 7.494 178 ALA A O 1
ATOM 1370 N N . LYS A 1 181 ? -7.951 2.162 4.575 1 6.456 179 LYS A N 1
ATOM 1371 C CA . LYS A 1 181 ? -7.866 2.353 6.013 1 6.15 179 LYS A CA 1
ATOM 1372 C C . LYS A 1 181 ? -6.529 1.865 6.551 1 5.792 179 LYS A C 1
ATOM 1373 O O . LYS A 1 181 ? -6.102 2.344 7.589 1 6.327 179 LYS A O 1
ATOM 1379 N N . VAL A 1 182 ? -5.879 0.923 5.844 1 5.802 180 VAL A N 1
ATOM 1380 C CA . VAL A 1 182 ? -4.604 0.381 6.304 1 6.116 180 VAL A CA 1
ATOM 1381 C C . VAL A 1 182 ? -3.537 1.485 6.414 1 5.787 180 VAL A C 1
ATOM 1382 O O . VAL A 1 182 ? -2.608 1.325 7.218 1 6.246 180 VAL A O 1
ATOM 1386 N N . LYS A 1 183 ? -3.678 2.616 5.7 1 5.386 181 LYS A N 1
ATOM 1387 C CA . LYS A 1 183 ? -2.695 3.691 5.827 1 5.61 181 LYS A CA 1
ATOM 1388 C C . LYS A 1 183 ? -2.729 4.252 7.249 1 5.542 181 LYS A C 1
ATOM 1389 O O . LYS A 1 183 ? -1.678 4.391 7.898 1 5.429 181 LYS A O 1
ATOM 1395 N N . ALA A 1 184 ? -3.934 4.588 7.751 1 5.527 182 ALA A N 1
ATOM 1396 C CA . ALA A 1 184 ? -4.046 5.099 9.113 1 5.446 182 ALA A CA 1
ATOM 1397 C C . ALA A 1 184 ? -3.595 4.049 10.119 1 5.236 182 ALA A C 1
ATOM 1398 O O . ALA A 1 184 ? -2.992 4.383 11.135 1 5.281 182 ALA A O 1
ATOM 1400 N N . ILE A 1 185 ? -3.885 2.771 9.838 1 5.103 183 ILE A N 1
ATOM 1401 C CA . ILE A 1 185 ? -3.409 1.719 10.748 1 5.312 183 ILE A CA 1
ATOM 1402 C C . ILE A 1 185 ? -1.878 1.697 10.828 1 5.107 183 ILE A C 1
ATOM 1403 O O . ILE A 1 185 ? -1.295 1.642 11.93 1 5.507 183 ILE A O 1
ATOM 1408 N N . TYR A 1 186 ? -1.218 1.83 9.658 1 5.149 184 TYR A N 1
ATOM 1409 C CA . TYR A 1 186 ? 0.226 1.821 9.647 1 5.102 184 TYR A CA 1
ATOM 1410 C C . TYR A 1 186 ? 0.782 3.023 10.398 1 5.073 184 TYR A C 1
ATOM 1411 O O . TYR A 1 186 ? 1.734 2.875 11.155 1 5.36 184 TYR A O 1
ATOM 1420 N N . GLN A 1 187 ? 0.162 4.184 10.182 1 5.219 185 GLN A N 1
ATOM 1421 C CA . GLN A 1 187 ? 0.598 5.369 10.924 1 5.579 185 GLN A CA 1
ATOM 1422 C C . GLN A 1 187 ? 0.459 5.115 12.417 1 5.446 185 GLN A C 1
ATOM 1423 O O . GLN A 1 187 ? 1.347 5.462 13.189 1 5.606 185 GLN A O 1
ATOM 1429 N N . ASN A 1 188 ? -0.65 4.496 12.825 1 5.389 186 ASN A N 1
ATOM 1430 C CA . ASN A 1 188 ? -0.844 4.204 14.238 1 6.029 186 ASN A CA 1
ATOM 1431 C C . ASN A 1 188 ? 0.255 3.251 14.744 1 5.582 186 ASN A C 1
ATOM 1432 O O . ASN A 1 188 ? 0.72 3.374 15.892 1 5.742 186 ASN A O 1
ATOM 1437 N N . TRP A 1 189 ? 0.624 2.25 13.943 1 5.168 187 TRP A N 1
ATOM 1438 C CA . TRP A 1 189 ? 1.665 1.331 14.391 1 4.864 187 TRP A CA 1
ATOM 1439 C C . TRP A 1 189 ? 2.961 2.113 14.629 1 4.654 187 TRP A C 1
ATOM 1440 O O . TRP A 1 189 ? 3.625 1.891 15.643 1 4.944 187 TRP A O 1
ATOM 1451 N N . LEU A 1 190 ? 3.342 2.941 13.654 1 4.749 188 LEU A N 1
ATOM 1452 C CA . LEU A 1 190 ? 4.558 3.729 13.783 1 4.879 188 LEU A CA 1
ATOM 1453 C C . LEU A 1 190 ? 4.488 4.611 15.041 1 4.887 188 LEU A C 1
ATOM 1454 O O . LEU A 1 190 ? 5.466 4.747 15.802 1 4.968 188 LEU A O 1
ATOM 1459 N N . LYS A 1 191 ? 3.349 5.316 15.23 1 4.985 189 LYS A N 1
ATOM 1460 C CA . LYS A 1 191 ? 3.181 6.213 16.386 1 5.074 189 LYS A CA 1
ATOM 1461 C C . LYS A 1 191 ? 3.325 5.462 17.702 1 5.286 189 LYS A C 1
ATOM 1462 O O . LYS A 1 191 ? 3.845 6.024 18.646 1 6.187 189 LYS A O 1
ATOM 1468 N N . GLY A 1 192 ? 2.91 4.197 17.782 1 5.416 190 GLY A N 1
ATOM 1469 C CA . GLY A 1 192 ? 3.044 3.4 19.009 1 5.682 190 GLY A CA 1
ATOM 1470 C C . GLY A 1 192 ? 4.355 2.622 19.122 1 5.144 190 GLY A C 1
ATOM 1471 O O . GLY A 1 192 ? 4.467 1.787 20.03 1 5.696 190 GLY A O 1
ATOM 1472 N N . ASN A 1 193 ? 5.336 2.867 18.25 1 4.957 191 ASN A N 1
ATOM 1473 C CA . ASN A 1 193 ? 6.608 2.171 18.375 1 5.103 191 ASN A CA 1
ATOM 1474 C C . ASN A 1 193 ? 7.175 2.453 19.78 1 5.283 191 ASN A C 1
ATOM 1475 O O . ASN A 1 193 ? 7.152 3.599 20.238 1 5.591 191 ASN A O 1
ATOM 1480 N N . THR A 1 194 ? 7.801 1.441 20.388 1 5.444 192 THR A N 1
ATOM 1481 C CA . THR A 1 194 ? 8.177 1.553 21.805 1 5.755 192 THR A CA 1
ATOM 1482 C C . THR A 1 194 ? 9.669 1.774 22.038 1 5.575 192 THR A C 1
ATOM 1483 O O . THR A 1 194 ? 10.067 1.968 23.193 1 6.953 192 THR A O 1
ATOM 1487 N N . THR A 1 195 ? 10.507 1.743 21.007 1 5.677 193 THR A N 1
ATOM 1488 C CA . THR A 1 195 ? 11.937 1.569 21.178 1 5.918 193 THR A CA 1
ATOM 1489 C C . THR A 1 195 ? 12.719 2.823 20.802 1 6.195 193 THR A C 1
ATOM 1490 O O . THR A 1 195 ? 13.943 2.784 20.89 1 7.426 193 THR A O 1
ATOM 1494 N N . GLY A 1 196 ? 12.018 3.902 20.405 1 5.908 194 GLY A N 1
ATOM 1495 C CA . GLY A 1 196 ? 12.675 5.062 19.821 1 6.299 194 GLY A CA 1
ATOM 1496 C C . GLY A 1 196 ? 12.631 6.327 20.67 1 6.42 194 GLY A C 1
ATOM 1497 O O . GLY A 1 196 ? 12.952 7.387 20.161 1 6.28 194 GLY A O 1
ATOM 1498 N N . ASP A 1 197 ? 12.354 6.224 21.991 1 6.488 195 ASP A N 1
ATOM 1499 C CA . ASP A 1 197 ? 12.188 7.453 22.744 1 6.969 195 ASP A CA 1
ATOM 1500 C C . ASP A 1 197 ? 13.455 8.306 22.839 1 7.19 195 ASP A C 1
ATOM 1501 O O . ASP A 1 197 ? 13.325 9.539 22.967 1 8.591 195 ASP A O 1
ATOM 1506 N N . ALA A 1 198 ? 14.644 7.69 22.745 1 6.984 196 ALA A N 1
ATOM 1507 C CA . ALA A 1 198 ? 15.892 8.422 22.872 1 6.792 196 ALA A CA 1
ATOM 1508 C C . ALA A 1 198 ? 16.48 8.864 21.528 1 6.69 196 ALA A C 1
ATOM 1509 O O . ALA A 1 198 ? 17.593 9.37 21.487 1 6.798 196 ALA A O 1
ATOM 1511 N N . ARG A 1 199 ? 15.76 8.642 20.41 1 6.321 197 ARG A N 1
ATOM 1512 C CA . ARG A 1 199 ? 16.309 8.892 19.077 1 5.86 197 ARG A CA 1
ATOM 1513 C C . ARG A 1 199 ? 15.558 10.041 18.429 1 5.881 197 ARG A C 1
ATOM 1514 O O . ARG A 1 199 ? 15.551 11.139 18.995 1 6.011 197 ARG A O 1
ATOM 1522 N N . ILE A 1 200 ? 14.958 9.875 17.244 1 5.736 198 ILE A N 1
ATOM 1523 C CA . ILE A 1 200 ? 14.315 11.012 16.593 1 5.681 198 ILE A CA 1
ATOM 1524 C C . ILE A 1 200 ? 13.274 11.666 17.494 1 5.924 198 ILE A C 1
ATOM 1525 O O . ILE A 1 200 ? 13.218 12.906 17.573 1 6.319 198 ILE A O 1
ATOM 1530 N N . ARG A 1 201 ? 12.509 10.874 18.246 1 6.105 199 ARG A N 1
ATOM 1531 C CA . ARG A 1 201 ? 11.513 11.444 19.166 1 6.066 199 ARG A CA 1
ATOM 1532 C C . ARG A 1 201 ? 12.134 12.453 20.117 1 6.419 199 ARG A C 1
ATOM 1533 O O . ARG A 1 201 ? 11.443 13.421 20.474 1 7.336 199 ARG A O 1
ATOM 1541 N N . ALA A 1 202 ? 13.396 12.252 20.525 1 6.913 200 ALA A N 1
ATOM 1542 C CA . ALA A 1 202 ? 13.971 13.156 21.521 1 7.683 200 ALA A CA 1
ATOM 1543 C C . ALA A 1 202 ? 14.279 14.507 20.9 1 8.3 200 ALA A C 1
ATOM 1544 O O . ALA A 1 202 ? 14.522 15.44 21.642 1 11.04 200 ALA A O 1
ATOM 1546 N N . SER A 1 203 ? 14.253 14.614 19.559 1 8.263 201 SER A N 1
ATOM 1547 C CA . SER A 1 203 ? 14.651 15.832 18.88 1 8.666 201 SER A CA 1
ATOM 1548 C C . SER A 1 203 ? 13.427 16.686 18.55 1 9.542 201 SER A C 1
ATOM 1549 O O . SER A 1 203 ? 13.6 17.743 17.972 1 10.39 201 SER A O 1
ATOM 1552 N N . VAL A 1 204 ? 12.224 16.146 18.765 1 10.083 202 VAL A N 1
ATOM 1553 C CA . VAL A 1 204 ? 10.97 16.701 18.257 1 12.461 202 VAL A CA 1
ATOM 1554 C C . VAL A 1 204 ? 10.243 17.324 19.453 1 11.602 202 VAL A C 1
ATOM 1555 O O . VAL A 1 204 ? 10.144 16.688 20.493 1 11.607 202 VAL A O 1
ATOM 1559 N N . PRO A 1 205 ? 9.648 18.536 19.354 1 10.922 203 PRO A N 1
ATOM 1560 C CA . PRO A 1 205 ? 8.82 19.064 20.441 1 11.383 203 PRO A CA 1
ATOM 1561 C C . PRO A 1 205 ? 7.723 18.068 20.805 1 11.062 203 PRO A C 1
ATOM 1562 O O . PRO A 1 205 ? 7.2 17.339 19.953 1 9.592 203 PRO A O 1
ATOM 1566 N N . ALA A 1 206 ? 7.341 18.087 22.071 1 11.812 204 ALA A N 1
ATOM 1567 C CA . ALA A 1 206 ? 6.427 17.08 22.573 1 12.668 204 ALA A CA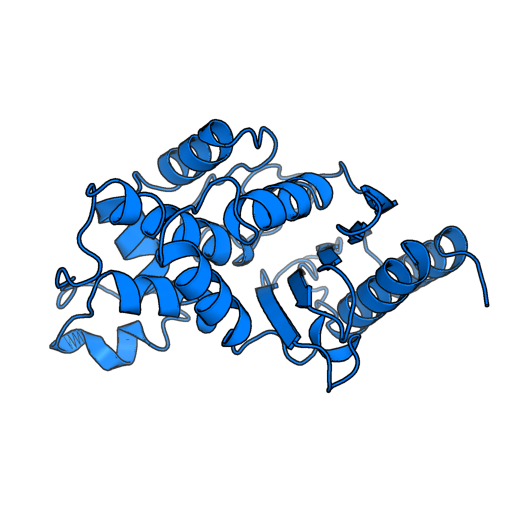 1
ATOM 1568 C C . ALA A 1 206 ? 5.026 17.263 22.009 1 13.009 204 ALA A C 1
ATOM 1569 O O . ALA A 1 206 ? 4.248 16.322 22.09 1 14.676 204 ALA A O 1
ATOM 1571 N N . ASP A 1 207 ? 4.687 18.444 21.452 1 13.075 205 ASP A N 1
ATOM 1572 C CA . ASP A 1 207 ? 3.319 18.57 20.985 1 13.022 205 ASP A CA 1
ATOM 1573 C C . ASP A 1 207 ? 3.234 18.362 19.476 1 12.289 205 ASP A C 1
ATOM 1574 O O . ASP A 1 207 ? 2.237 18.749 18.875 1 15.097 205 ASP A O 1
ATOM 1579 N N . TRP A 1 208 ? 4.278 17.764 18.882 1 9.996 206 TRP A N 1
ATOM 1580 C CA . TRP A 1 208 ? 4.23 17.189 17.545 1 9.755 206 TRP A CA 1
ATOM 1581 C C . TRP A 1 208 ? 4.084 15.683 17.699 1 9.044 206 TRP A C 1
ATOM 1582 O O . TRP A 1 208 ? 4.473 15.098 18.717 1 12.886 206 TRP A O 1
ATOM 1593 N N . VAL A 1 209 ? 3.384 15.081 16.762 1 7.066 207 VAL A N 1
ATOM 1594 C CA . VAL A 1 209 ? 3.137 13.646 16.792 1 6.303 207 VAL A CA 1
ATOM 1595 C C . VAL A 1 209 ? 4.233 12.957 15.978 1 6.472 207 VAL A C 1
ATOM 1596 O O . VAL A 1 209 ? 4.599 13.435 14.904 1 7.274 207 VAL A O 1
ATOM 1600 N N . VAL A 1 210 ? 4.756 11.819 16.422 1 6.27 208 VAL A N 1
ATOM 1601 C CA . VAL A 1 210 ? 5.86 11.128 15.739 1 5.785 208 VAL A CA 1
ATOM 1602 C C . VAL A 1 210 ? 5.567 9.638 15.709 1 5.419 208 VAL A C 1
ATOM 1603 O O . VAL A 1 210 ? 5.104 9.037 16.694 1 5.975 208 VAL A O 1
ATOM 1607 N N . GLY A 1 211 ? 5.929 9.04 14.585 1 5.023 209 GLY A N 1
ATOM 1608 C CA . GLY A 1 211 ? 5.993 7.584 14.505 1 5.229 209 GLY A CA 1
ATOM 1609 C C . GLY A 1 211 ? 7.364 7.196 13.982 1 4.871 209 GLY A C 1
ATOM 1610 O O . GLY A 1 211 ? 7.962 7.921 13.189 1 5.245 209 GLY A O 1
ATOM 1611 N N . ASP A 1 212 ? 7.879 6.052 14.447 1 4.729 210 ASP A N 1
ATOM 1612 C CA . ASP A 1 212 ? 9.241 5.719 14.049 1 4.661 210 ASP A CA 1
ATOM 1613 C C . ASP A 1 212 ? 9.464 4.217 14.033 1 4.715 210 ASP A C 1
ATOM 1614 O O . ASP A 1 212 ? 8.664 3.458 14.593 1 4.821 210 ASP A O 1
ATOM 1619 N N . LYS A 1 213 ? 10.608 3.818 13.468 1 4.711 211 LYS A N 1
ATOM 1620 C CA . LYS A 1 213 ? 11.147 2.479 13.722 1 4.726 211 LYS A CA 1
ATOM 1621 C C . LYS A 1 213 ? 12.659 2.559 13.843 1 4.807 211 LYS A C 1
ATOM 1622 O O . LYS A 1 213 ? 13.306 3.187 13.002 1 4.972 211 LYS A O 1
ATOM 1628 N N . THR A 1 214 ? 13.191 1.893 14.883 1 4.905 212 THR A N 1
ATOM 1629 C CA . THR A 1 214 ? 14.611 1.825 15.168 1 5.103 212 THR A CA 1
ATOM 1630 C C . THR A 1 214 ? 15.308 0.603 14.605 1 5.045 212 THR A C 1
ATOM 1631 O O . THR A 1 214 ? 14.691 -0.425 14.248 1 5.265 212 THR A O 1
ATOM 1635 N N . GLY A 1 215 ? 16.627 0.687 14.655 1 4.999 213 GLY A N 1
ATOM 1636 C CA . GLY A 1 215 ? 17.455 -0.508 14.479 1 4.973 213 GLY A CA 1
ATOM 1637 C C . GLY A 1 215 ? 18.744 -0.361 15.273 1 5.075 213 GLY A C 1
ATOM 1638 O O . GLY A 1 215 ? 19.294 0.736 15.352 1 5.019 213 GLY A O 1
ATOM 1639 N N . SER A 1 216 ? 19.199 -1.452 15.897 1 5.333 214 SER A N 1
ATOM 1640 C CA . SER A 1 216 ? 20.457 -1.444 16.638 1 5.787 214 SER A CA 1
ATOM 1641 C C . SER A 1 216 ? 21.1 -2.809 16.409 1 6.053 214 SER A C 1
ATOM 1642 O O . SER A 1 216 ? 20.589 -3.808 16.889 1 6.223 214 SER A O 1
ATOM 1645 N N . CYS A 1 217 ? 22.119 -2.864 15.544 1 6.388 215 CYS A N 1
ATOM 1646 C CA . CYS A 1 217 ? 22.719 -4.143 15.174 1 6.959 215 CYS A CA 1
ATOM 1647 C C . CYS A 1 217 ? 23.421 -4.809 16.365 1 7.322 215 CYS A C 1
ATOM 1648 O O . CYS A 1 217 ? 23.567 -6.037 16.345 1 8.314 215 CYS A O 1
ATOM 1651 N N . GLY A 1 218 ? 23.944 -4.05 17.33 1 7.657 216 GLY A N 1
ATOM 1652 C CA . GLY A 1 218 ? 24.668 -4.653 18.441 1 8.525 216 GLY A CA 1
ATOM 1653 C C . GLY A 1 218 ? 26.135 -4.927 18.112 1 8.168 216 GLY A C 1
ATOM 1654 O O . GLY A 1 218 ? 26.813 -5.614 18.858 1 10.629 216 GLY A O 1
ATOM 1655 N N . ALA A 1 219 ? 26.656 -4.36 17.021 1 8.485 217 ALA A N 1
ATOM 1656 C CA . ALA A 1 219 ? 28.052 -4.489 16.624 1 8.107 217 ALA A CA 1
ATOM 1657 C C . ALA A 1 219 ? 28.419 -3.262 15.797 1 7.241 217 ALA A C 1
ATOM 1658 O O . ALA A 1 219 ? 27.547 -2.613 15.208 1 7.204 217 ALA A O 1
ATOM 1660 N N . TYR A 1 220 ? 29.699 -2.883 15.854 1 7.319 218 TYR A N 1
ATOM 1661 C CA . TYR A 1 220 ? 30.218 -1.806 15.024 1 7.04 218 TYR A CA 1
ATOM 1662 C C . TYR A 1 220 ? 29.449 -0.497 15.23 1 7.276 218 TYR A C 1
ATOM 1663 O O . TYR A 1 220 ? 29.248 0.271 14.284 1 7.338 218 TYR A O 1
ATOM 1672 N N . GLY A 1 221 ? 28.975 -0.264 16.452 1 7.364 219 GLY A N 1
ATOM 1673 C CA . GLY A 1 221 ? 28.321 0.99 16.806 1 8.18 219 GLY A CA 1
ATOM 1674 C C . GLY A 1 221 ? 27.137 1.337 15.903 1 8.245 219 GLY A C 1
ATOM 1675 O O . GLY A 1 221 ? 26.858 2.521 15.689 1 10.931 219 GLY A O 1
ATOM 1676 N N . THR A 1 222 ? 26.505 0.307 15.284 1 6.484 220 THR A N 1
ATOM 1677 C CA . THR A 1 222 ? 25.618 0.54 14.145 1 5.648 220 THR A CA 1
ATOM 1678 C C . THR A 1 222 ? 24.169 0.599 14.587 1 4.958 220 THR A C 1
ATOM 1679 O O . THR A 1 222 ? 23.663 -0.373 15.154 1 5.233 220 THR A O 1
ATOM 1683 N N . ALA A 1 223 ? 23.538 1.756 14.373 1 4.872 221 ALA A N 1
ATOM 1684 C CA . ALA A 1 223 ? 22.176 1.927 14.808 1 4.615 221 ALA A CA 1
ATOM 1685 C C . ALA A 1 223 ? 21.523 3.041 13.988 1 4.493 221 ALA A C 1
ATOM 1686 O O . ALA A 1 223 ? 22.223 3.842 13.346 1 4.744 221 ALA A O 1
ATOM 1688 N N . ASN A 1 224 ? 20.201 3.098 14.071 1 4.458 222 ASN A N 1
ATOM 1689 C CA . ASN A 1 224 ? 19.449 3.929 13.13 1 4.469 222 ASN A CA 1
ATOM 1690 C C . ASN A 1 224 ? 18.044 4.167 13.645 1 4.581 222 ASN A C 1
ATOM 1691 O O . ASN A 1 224 ? 17.587 3.587 14.634 1 4.654 222 ASN A O 1
ATOM 1696 N N . ASP A 1 225 ? 17.356 5.116 13.015 1 4.7 223 ASP A N 1
ATOM 1697 C CA . ASP A 1 225 ? 15.955 5.378 13.28 1 4.782 223 ASP A CA 1
ATOM 1698 C C . ASP A 1 225 ? 15.392 6.097 12.059 1 4.688 223 ASP A C 1
ATOM 1699 O O . ASP A 1 225 ? 16.086 6.928 11.466 1 4.733 223 ASP A O 1
ATOM 1704 N N . TYR A 1 226 ? 14.136 5.846 11.751 1 4.589 224 TYR A N 1
ATOM 1705 C CA . TYR A 1 226 ? 13.443 6.661 10.759 1 4.658 224 TYR A CA 1
ATOM 1706 C C . TYR A 1 226 ? 12.098 7.068 11.335 1 4.715 224 TYR A C 1
ATOM 1707 O O . TYR A 1 226 ? 11.513 6.324 12.139 1 4.843 224 TYR A O 1
ATOM 1716 N N . ALA A 1 227 ? 11.576 8.227 10.91 1 4.717 225 ALA A N 1
ATOM 1717 C CA . ALA A 1 227 ? 10.354 8.703 11.531 1 4.767 225 ALA A CA 1
ATOM 1718 C C . ALA A 1 227 ? 9.547 9.522 10.525 1 4.939 225 ALA A C 1
ATOM 1719 O O . ALA A 1 227 ? 10.088 10.196 9.635 1 5.013 225 ALA A O 1
ATOM 1721 N N . VAL A 1 228 ? 8.231 9.486 10.724 1 4.937 226 VAL A N 1
ATOM 1722 C CA . VAL A 1 228 ? 7.293 10.452 10.181 1 5.009 226 VAL A CA 1
ATOM 1723 C C . VAL A 1 228 ? 6.911 11.351 11.342 1 5.185 226 VAL A C 1
ATOM 1724 O O . VAL A 1 228 ? 6.608 10.851 12.44 1 5.275 226 VAL A O 1
ATOM 1728 N N . ILE A 1 229 ? 6.939 12.662 11.075 1 5.237 227 ILE A N 1
ATOM 1729 C CA . ILE A 1 229 ? 6.651 13.621 12.118 1 5.54 227 ILE A CA 1
ATOM 1730 C C . ILE A 1 229 ? 5.508 14.508 11.628 1 5.739 227 ILE A C 1
ATOM 1731 O O . ILE A 1 229 ? 5.56 15.003 10.489 1 6.071 227 ILE A O 1
ATOM 1736 N N . TRP A 1 230 ? 4.48 14.675 12.451 1 6.074 228 TRP A N 1
ATOM 1737 C CA . TRP A 1 230 ? 3.359 15.549 12.125 1 6.586 228 TRP A CA 1
ATOM 1738 C C . TRP A 1 230 ? 3.44 16.781 13.019 1 7.214 228 TRP A C 1
ATOM 1739 O O . TRP A 1 230 ? 3.023 16.728 14.171 1 7.475 228 TRP A O 1
ATOM 1750 N N . PRO A 1 231 ? 4.049 17.902 12.567 1 8.022 229 PRO A N 1
ATOM 1751 C CA . PRO A 1 231 ? 4.084 19.126 13.37 1 10.173 229 PRO A CA 1
ATOM 1752 C C . PRO A 1 231 ? 2.666 19.671 13.555 1 12.353 229 PRO A C 1
ATOM 1753 O O . PRO A 1 231 ? 1.725 19.326 12.829 1 13.667 229 PRO A O 1
ATOM 1757 N N . LYS A 1 232 ? 2.517 20.548 14.533 1 14.747 230 LYS A N 1
ATOM 1758 C CA . LYS A 1 232 ? 1.317 21.341 14.645 1 18.439 230 LYS A CA 1
ATOM 1759 C C . LYS A 1 232 ? 1.272 22.311 13.469 1 19.845 230 LYS A C 1
ATOM 1760 O O . LYS A 1 232 ? 2.225 23.062 13.202 1 23.768 230 LYS A O 1
ATOM 1766 N N . ASN A 1 233 ? 0.155 22.255 12.756 1 19.048 231 ASN A N 1
ATOM 1767 C CA . ASN A 1 233 ? -0.201 23.247 11.757 1 20.392 231 ASN A CA 1
ATOM 1768 C C . ASN A 1 233 ? 0.784 23.256 10.581 1 19.599 231 ASN A C 1
ATOM 1769 O O . ASN A 1 233 ? 0.961 24.301 9.953 1 20.715 231 ASN A O 1
ATOM 1774 N N . ARG A 1 234 ? 1.439 22.131 10.25 1 15.794 232 ARG A N 1
ATOM 1775 C CA . ARG A 1 234 ? 2.255 22.12 9.038 1 14.63 232 ARG A CA 1
ATOM 1776 C C . ARG A 1 234 ? 2.255 20.696 8.508 1 10.949 232 ARG A C 1
ATOM 1777 O O . ARG A 1 234 ? 1.95 19.772 9.239 1 11.652 232 ARG A O 1
ATOM 1785 N N . ALA A 1 235 ? 2.712 20.536 7.271 1 7.846 233 ALA A N 1
ATOM 1786 C CA . ALA A 1 235 ? 2.737 19.242 6.608 1 6.523 233 ALA A CA 1
ATOM 1787 C C . ALA A 1 235 ? 3.769 18.348 7.281 1 5.487 233 ALA A C 1
ATOM 1788 O O . ALA A 1 235 ? 4.681 18.796 7.973 1 5.875 233 ALA A O 1
ATOM 1790 N N . PRO A 1 236 ? 3.646 17.016 7.134 1 5.172 234 PRO A N 1
ATOM 1791 C CA . PRO A 1 236 ? 4.608 16.092 7.727 1 5 234 PRO A CA 1
ATOM 1792 C C . PRO A 1 236 ? 6.055 16.276 7.29 1 4.838 234 PRO A C 1
ATOM 1793 O O . PRO A 1 236 ? 6.351 16.74 6.184 1 4.86 234 PRO A O 1
ATOM 1797 N N . LEU A 1 237 ? 6.954 15.857 8.179 1 4.891 235 LEU A N 1
ATOM 1798 C CA . LEU A 1 237 ? 8.374 15.735 7.889 1 4.999 235 LEU A CA 1
ATOM 1799 C C . LEU A 1 237 ? 8.711 14.248 7.883 1 4.806 235 LEU A C 1
ATOM 1800 O O . LEU A 1 237 ? 8.081 13.44 8.59 1 5.404 235 LEU A O 1
ATOM 1805 N N . ILE A 1 238 ? 9.762 13.911 7.142 1 4.645 236 ILE A N 1
ATOM 1806 C CA . ILE A 1 238 ? 10.325 12.557 7.159 1 4.565 236 ILE A CA 1
ATOM 1807 C C . ILE A 1 238 ? 11.784 12.724 7.569 1 4.748 236 ILE A C 1
ATOM 1808 O O . ILE A 1 238 ? 12.495 13.559 7.011 1 4.764 236 ILE A O 1
ATOM 1813 N N . VAL A 1 239 ? 12.258 11.889 8.508 1 4.566 237 VAL A N 1
ATOM 1814 C CA . VAL A 1 239 ? 13.64 11.965 8.96 1 4.484 237 VAL A CA 1
ATOM 1815 C C . VAL A 1 239 ? 14.233 10.563 8.984 1 4.436 237 VAL A C 1
ATOM 1816 O O . VAL A 1 239 ? 13.612 9.653 9.534 1 4.484 237 VAL A O 1
ATOM 1820 N N . SER A 1 240 ? 15.4 10.371 8.371 1 4.455 238 SER A N 1
ATOM 1821 C CA . SER A 1 240 ? 16.032 9.044 8.292 1 4.483 238 SER A CA 1
ATOM 1822 C C . SER A 1 240 ? 17.491 9.185 8.718 1 4.487 238 SER A C 1
ATOM 1823 O O . SER A 1 240 ? 18.216 9.979 8.122 1 4.546 238 SER A O 1
ATOM 1826 N N . ILE A 1 241 ? 17.902 8.529 9.818 1 4.411 239 ILE A N 1
ATOM 1827 C CA . ILE A 1 241 ? 19.235 8.692 10.372 1 4.499 239 ILE A CA 1
ATOM 1828 C C . ILE A 1 241 ? 19.852 7.307 10.557 1 4.631 239 ILE A C 1
ATOM 1829 O O . ILE A 1 241 ? 19.29 6.445 11.262 1 4.658 239 ILE A O 1
ATOM 1834 N N . TYR A 1 242 ? 21.023 7.095 9.963 1 4.597 240 TYR A N 1
ATOM 1835 C CA . TYR A 1 242 ? 21.728 5.817 10.021 1 4.743 240 TYR A CA 1
ATOM 1836 C C . TYR A 1 242 ? 23.174 6.047 10.457 1 4.796 240 TYR A C 1
ATOM 1837 O O . TYR A 1 242 ? 23.739 7.086 10.165 1 4.921 240 TYR A O 1
ATOM 1846 N N . THR A 1 243 ? 23.74 5.145 11.272 1 4.748 241 THR A N 1
ATOM 1847 C CA . THR A 1 243 ? 25.103 5.329 11.771 1 4.979 241 THR A CA 1
ATOM 1848 C C . THR A 1 243 ? 25.878 4.013 11.693 1 4.948 241 THR A C 1
ATOM 1849 O O . THR A 1 243 ? 25.295 2.91 11.852 1 5.258 241 THR A O 1
ATOM 1853 N N . THR A 1 244 ? 27.207 4.148 11.573 1 5.291 242 THR A N 1
ATOM 1854 C CA . THR A 1 244 ? 28.134 3.015 11.653 1 5.856 242 THR A CA 1
ATOM 1855 C C . THR A 1 244 ? 29.398 3.492 12.369 1 6.546 242 THR A C 1
ATOM 1856 O O . THR A 1 244 ? 29.715 4.679 12.322 1 7.072 242 THR A O 1
ATOM 1860 N N . ARG A 1 245 ? 30.128 2.539 12.973 1 6.955 243 ARG A N 1
ATOM 1861 C CA . ARG A 1 245 ? 31.509 2.697 13.454 1 8.684 243 ARG A CA 1
ATOM 1862 C C . ARG A 1 245 ? 32.338 1.493 12.966 1 8.5 243 ARG A C 1
ATOM 1863 O O . ARG A 1 245 ? 31.823 0.541 12.318 1 10.35 243 ARG A O 1
ATOM 1871 N N . LYS A 1 246 ? 33.665 1.554 13.182 1 10.832 244 LYS A N 1
ATOM 1872 C CA . LYS A 1 246 ? 34.625 0.757 12.423 1 12.091 244 LYS A CA 1
ATOM 1873 C C . LYS A 1 246 ? 35.194 -0.41 13.208 1 12.481 244 LYS A C 1
ATOM 1874 O O . LYS A 1 246 ? 35.728 -1.347 12.589 1 13.217 244 LYS A O 1
ATOM 1880 N N . SER A 1 247 ? 35.035 -0.419 14.542 1 13.516 245 SER A N 1
ATOM 1881 C CA . SER A 1 247 ? 35.532 -1.502 15.36 1 13.991 245 SER A CA 1
ATOM 1882 C C . SER A 1 247 ? 34.344 -2.261 15.922 1 11.201 245 SER A C 1
ATOM 1883 O O . SER A 1 247 ? 33.333 -1.656 16.305 1 12.069 245 SER A O 1
ATOM 1886 N N . LYS A 1 248 ? 34.475 -3.602 15.953 1 12.59 246 LYS A N 1
ATOM 1887 C CA . LYS A 1 248 ? 33.338 -4.438 16.263 1 12.993 246 LYS A CA 1
ATOM 1888 C C . LYS A 1 248 ? 32.778 -4.041 17.634 1 12.476 246 LYS A C 1
ATOM 1889 O O . LYS A 1 248 ? 31.564 -4.072 17.814 1 10.847 246 LYS A O 1
ATOM 1895 N N . ASP A 1 249 ? 33.641 -3.589 18.571 1 12.134 247 ASP A N 1
ATOM 1896 C CA . ASP A 1 249 ? 33.241 -3.361 19.951 1 12.392 247 ASP A CA 1
ATOM 1897 C C . ASP A 1 249 ? 32.746 -1.942 20.212 1 11.745 247 ASP A C 1
ATOM 1898 O O . ASP A 1 249 ? 32.368 -1.611 21.338 1 13.201 247 ASP A O 1
ATOM 1903 N N . ASP A 1 250 ? 32.756 -1.103 19.174 1 10.838 248 ASP A N 1
ATOM 1904 C CA . ASP A 1 250 ? 32.234 0.246 19.31 1 11.167 248 ASP A CA 1
ATOM 1905 C C . ASP A 1 250 ? 30.746 0.149 19.652 1 10.695 248 ASP A C 1
ATOM 1906 O O . ASP A 1 250 ? 30.028 -0.653 19.049 1 12.404 248 ASP A O 1
ATOM 1911 N N . LYS A 1 251 ? 30.256 1.057 20.491 1 11.092 249 LYS A N 1
ATOM 1912 C CA . LYS A 1 251 ? 28.852 1.064 20.855 1 10.995 249 LYS A CA 1
ATOM 1913 C C . LYS A 1 251 ? 28.127 2.158 20.094 1 9.274 249 LYS A C 1
ATOM 1914 O O . LYS A 1 251 ? 28.721 3.152 19.643 1 9.877 249 LYS A O 1
ATOM 1920 N N . HIS A 1 252 ? 26.823 1.949 19.92 1 9.37 250 HIS A N 1
ATOM 1921 C CA . HIS A 1 252 ? 26.069 2.967 19.208 1 9.207 250 HIS A CA 1
ATOM 1922 C C . HIS A 1 252 ? 25.749 4.136 20.148 1 7.765 250 HIS A C 1
ATOM 1923 O O . HIS A 1 252 ? 25.987 4.12 21.364 1 8.602 250 HIS A O 1
ATOM 1930 N N . SER A 1 253 ? 25.214 5.193 19.536 1 6.919 251 SER A N 1
ATOM 1931 C CA . SER A 1 253 ? 24.949 6.41 20.276 1 6.703 251 SER A CA 1
ATOM 1932 C C . SER A 1 253 ? 23.552 6.943 19.978 1 6.213 251 SER A C 1
ATOM 1933 O O . SER A 1 253 ? 23.351 7.586 18.938 1 6.838 251 SER A O 1
ATOM 1936 N N . ASP A 1 254 ? 22.637 6.81 20.946 1 6.588 252 ASP A N 1
ATOM 1937 C CA . ASP A 1 254 ? 21.315 7.42 20.822 1 6.618 252 ASP A CA 1
ATOM 1938 C C . ASP A 1 254 ? 21.406 8.939 20.674 1 6.402 252 ASP A C 1
ATOM 1939 O O . ASP A 1 254 ? 20.708 9.534 19.853 1 6.634 252 ASP A O 1
ATOM 1944 N N . LYS A 1 255 ? 22.265 9.569 21.484 1 6.831 253 LYS A N 1
ATOM 1945 C CA . LYS A 1 255 ? 22.306 11.026 21.497 1 6.985 253 LYS A CA 1
ATOM 1946 C C . LYS A 1 255 ? 22.847 11.549 20.168 1 6.625 253 LYS A C 1
ATOM 1947 O O . LYS A 1 255 ? 22.437 12.621 19.741 1 7.256 253 LYS A O 1
ATOM 1953 N N . THR A 1 256 ? 23.767 10.812 19.481 1 6.209 254 THR A N 1
ATOM 1954 C CA . THR A 1 256 ? 24.213 11.192 18.146 1 6.281 254 THR A CA 1
ATOM 1955 C C . THR A 1 256 ? 23.052 11.141 17.146 1 5.887 254 THR A C 1
ATOM 1956 O O . THR A 1 256 ? 22.889 12.04 16.348 1 6.311 254 THR A O 1
ATOM 1960 N N . ILE A 1 257 ? 22.216 10.114 17.216 1 5.765 255 ILE A N 1
ATOM 1961 C CA . ILE A 1 257 ? 21.065 10.026 16.327 1 5.379 255 ILE A CA 1
ATOM 1962 C C . ILE A 1 257 ? 20.101 11.179 16.575 1 5.471 255 ILE A C 1
ATOM 1963 O O . ILE A 1 257 ? 19.623 11.799 15.629 1 5.633 255 ILE A O 1
ATOM 1968 N N . ALA A 1 258 ? 19.783 11.433 17.866 1 5.901 256 ALA A N 1
ATOM 1969 C CA . ALA A 1 258 ? 18.88 12.543 18.153 1 5.764 256 ALA A CA 1
ATOM 1970 C C . ALA A 1 258 ? 19.458 13.87 17.645 1 5.984 256 ALA A C 1
ATOM 1971 O O . ALA A 1 258 ? 18.715 14.707 17.144 1 6.144 256 ALA A O 1
ATOM 1973 N N . GLU A 1 259 ? 20.758 14.106 17.85 1 5.943 257 GLU A N 1
ATOM 1974 C CA . GLU A 1 259 ? 21.407 15.316 17.393 1 6.12 257 GLU A CA 1
ATOM 1975 C C . GLU A 1 259 ? 21.358 15.488 15.881 1 6.005 257 GLU A C 1
ATOM 1976 O O . GLU A 1 259 ? 21.07 16.56 15.368 1 6.377 257 GLU A O 1
ATOM 1982 N N . ALA A 1 260 ? 21.669 14.397 15.162 1 5.977 258 ALA A N 1
ATOM 1983 C CA . ALA A 1 260 ? 21.627 14.448 13.711 1 5.998 258 ALA A CA 1
ATOM 1984 C C . ALA A 1 260 ? 20.208 14.774 13.253 1 5.8 258 ALA A C 1
ATOM 1985 O O . ALA A 1 260 ? 20.014 15.524 12.301 1 6.058 258 ALA A O 1
ATOM 1987 N N . SER A 1 261 ? 19.203 14.225 13.925 1 6.085 259 SER A N 1
ATOM 1988 C CA . SER A 1 261 ? 17.821 14.549 13.617 1 6.356 259 SER A CA 1
ATOM 1989 C C . SER A 1 261 ? 17.52 16.04 13.865 1 6.438 259 SER A C 1
ATOM 1990 O O . SER A 1 261 ? 16.885 16.693 13.048 1 6.624 259 SER A O 1
ATOM 1993 N N . ARG A 1 262 ? 17.914 16.578 15.028 1 6.888 260 ARG A N 1
ATOM 1994 C CA . ARG A 1 262 ? 17.76 18.003 15.3 1 7.028 260 ARG A CA 1
ATOM 1995 C C . ARG A 1 262 ? 18.354 18.838 14.16 1 7.047 260 ARG A C 1
ATOM 1996 O O . ARG A 1 262 ? 17.769 19.817 13.695 1 7.199 260 ARG A O 1
ATOM 2004 N N . ILE A 1 263 ? 19.588 18.516 13.765 1 6.595 261 ILE A N 1
ATOM 2005 C CA . ILE A 1 263 ? 20.284 19.246 12.706 1 6.213 261 ILE A CA 1
ATOM 2006 C C . ILE A 1 263 ? 19.489 19.173 11.411 1 6.109 261 ILE A C 1
ATOM 2007 O O . ILE A 1 263 ? 19.329 20.188 10.728 1 6.818 261 ILE A O 1
ATOM 2012 N N . ALA A 1 264 ? 18.989 17.974 11.073 1 6.502 262 ALA A N 1
ATOM 2013 C CA . ALA A 1 264 ? 18.255 17.781 9.822 1 6.507 262 ALA A CA 1
ATOM 2014 C C . ALA A 1 264 ? 16.955 18.591 9.809 1 6.897 262 ALA A C 1
ATOM 2015 O O . ALA A 1 264 ? 16.613 19.151 8.757 1 7.599 262 ALA A O 1
ATOM 2017 N N . ILE A 1 265 ? 16.212 18.538 10.921 1 7.207 263 ILE A N 1
ATOM 2018 C CA . ILE A 1 265 ? 14.963 19.28 11.005 1 7.731 263 ILE A CA 1
ATOM 2019 C C . ILE A 1 265 ? 15.227 20.785 10.874 1 8.244 263 ILE A C 1
ATOM 2020 O O . ILE A 1 265 ? 14.492 21.483 10.184 1 9.512 263 ILE A O 1
ATOM 2025 N N . GLN A 1 266 ? 16.297 21.284 11.502 1 9.3 264 GLN A N 1
ATOM 2026 C CA . GLN A 1 266 ? 16.627 22.694 11.341 1 11.087 264 GLN A CA 1
ATOM 2027 C C . GLN A 1 266 ? 16.947 23.003 9.87 1 11.41 264 GLN A C 1
ATOM 2028 O O . GLN A 1 266 ? 16.595 24.065 9.352 1 13.765 264 GLN A O 1
ATOM 2034 N N . ALA A 1 267 ? 17.643 22.089 9.192 1 10.753 265 ALA A N 1
ATOM 2035 C CA . ALA A 1 267 ? 18.091 22.35 7.828 1 10.639 265 ALA A CA 1
ATOM 2036 C C . ALA A 1 267 ? 16.927 22.447 6.822 1 10.943 265 ALA A C 1
ATOM 2037 O O . ALA A 1 267 ? 17.027 23.189 5.838 1 12.32 265 ALA A O 1
ATOM 2039 N N . ILE A 1 268 ? 15.862 21.643 7 1 11.801 266 ILE A N 1
ATOM 2040 C CA . ILE A 1 268 ? 14.839 21.579 5.956 1 12.973 266 ILE A CA 1
ATOM 2041 C C . ILE A 1 268 ? 13.837 22.719 6.072 1 16.337 266 ILE A C 1
ATOM 2042 O O . ILE A 1 268 ? 13.067 22.976 5.121 1 15.782 266 ILE A O 1
ATOM 2047 N N . ASP A 1 269 ? 13.88 23.387 7.229 1 16.97 267 ASP A N 1
ATOM 2048 C CA . ASP A 1 269 ? 13.015 24.51 7.545 1 22.94 267 ASP A CA 1
ATOM 2049 C C . ASP A 1 269 ? 13.591 25.834 7.013 1 27.603 267 ASP A C 1
ATOM 2050 O O . ASP A 1 269 ? 14.655 25.793 6.342 1 30.797 267 ASP A O 1
#

GO terms:
  GO:0008800 beta-lactamase activity (F, EXP)

Nearest PDB structures (foldseek):
  1dy6-assembly2_B  TM=9.974E-01  e=8.698E-53  Serratia marcescens
  1bul-assembly1_A  TM=9.875E-01  e=6.600E-47  Enterobacter cloacae
  4eqi-assembly2_B  TM=9.868E-01  e=7.419E-43  Serratia fonticola
  4euz-assembly1_A  TM=9.894E-01  e=2.961E-42  Serratia fonticola
  4ev4-assembly1_A  TM=9.894E-01  e=3.766E-42  Serratia fonticola

Secondary structure (DSSP, 8-state):
---HHHHHHHHHHHHTSEEEEEEEETTTTEEEEESTTS-EE-GGGGHHHHHHHHHHHHHTTSS-TT-EE--TT--PPSS-HHHHHTTTT-EEHHHHHHHHHHT--HHHHHHHIIIII-HHHHHHHHHHHTT--S-B--S-TTTTTT--TT--TTEE-HHHHHHHHHHHHTTSS--STHHHHHHHHHHT-SS-TTTGGGGS-TTSEEEEEEEE-SSTT-EEEEEEEE-TTS--EEEEEEEE-SSTTPPP-HHHHHHHHHHHHHHH-

Solvent-accessible surface area: 11140 Å² total; per-residue (Å²): 141,70,66,17,73,100,30,1,96,103,23,10,109,116,12,90,11,95,0,0,0,15,0,14,16,47,56,68,50,74,77,30,36,48,78,17,98,46,136,2,18,0,1,15,0,0,2,0,0,0,0,0,0,0,0,14,62,25,46,79,184,126,32,77,48,102,54,117,3,124,6,111,114,45,136,41,34,173,86,6,47,26,0,84,157,103,68,72,75,2,11,30,0,4,85,0,0,16,4,0,0,32,80,10,0,7,0,0,0,6,0,0,0,87,115,51,11,48,6,13,119,13,0,21,141,6,0,93,85,27,47,4,105,86,0,81,7,56,26,88,2,66,97,5,25,55,10,70,70,81,40,102,101,2,3,2,5,0,64,11,1,0,56,0,0,41,43,0,0,51,30,101,22,0,96,53,181,9,61,50,63,0,25,82,27,0,71,34,7,63,61,0,105,52,14,0,53,65,24,14,67,112,96,51,75,10,0,0,0,10,2,49,14,73,13,27,2,1,0,0,0,0,0,0,0,52,11,127,145,90,38,29,0,0,0,0,0,3,1,27,44,131,56,124,121,33,159,70,31,50,175,10,0,14,57,0,0,88,1,0,24,84,38,3,125

Sequence (265 aa):
SDAAAKQIKKLEEDFDGRIGVFAIDTGSGNTFGYRSDERFPLCSSFKGFLAAAVLEERVQQKKLDINQKVKYESRDLEYHSPITTKYKGSGMTLGDMASAALQYSDNGATNIIMERFLGGPEGMTKFMRSIGDNEFRLDRWALELNTAIIPGDKRDTSTPKAVANSLNKLALGNVLNAKVKAIYQNWLKGNTTGDARIRASVPADWVVGDKTGSCGAYGTANDYAVIWPKNRAPLIVSIYTTRKSKDDKHSDKTIAEASRIAIQAID

Radius of gyration: 17.43 Å; Cα contacts (8 Å, |Δi|>4): 595; chains: 1; bounding box: 43×54×32 Å

B-factor: mean 9.58, std 8.89, range [3.15, 219.72]